Protein 1U9K (pdb70)

Foldseek 3Di:
DADEDEEAAQAKDKDKWADDCVPDLQFKKFKWFDDPPDDIHTQDIDDPSSNDFDWDDDPQWIWTDDVVVSIIMIMGGRDDQVVFGKMFMFRDDPPPDTHTTDHIYGYGYD/DADEDEEAAQAKDKDKWADDCVVDLQFKKFKWFDDPPDDIHTQDIDDPSSNDWDWDDDPQWIWTDDVVRRIIMIMGGRDDQVVFGKMFMFRDDPPDDTHTTDHIYGYGYD

Secondary structure (DSSP, 8-state):
--EEEEE-TT--EEEEEE--HHHHTTSEEEEEE--TTSPPEEEEE--SSTTS-EEEEETTEEEEEEGGGTEEEEEE-S--GGG-EEEEEEEE-TTSPPEEPS--EEEEE-/--EEEEE-TTS-EEEEEE--HHHHTTSEEEEEE--TTS--EEEEE--SSTTS-EEEEETTEEEEEEGGGTEEEEEE-S--GGG-EEEEEEEE-TTSPPEE-S--EEEEE-

Organism: Mus musculus (NCBI:txid10090)

Structure (mmCIF, N/CA/C/O backbone):
data_1U9K
#
_entry.id   1U9K
#
_cell.length_a   47.837
_cell.length_b   49.081
_cell.length_c   125.208
_cell.angle_alpha   90.00
_cell.angle_beta   90.00
_cell.angle_gamma   90.00
#
_symmetry.space_group_name_H-M   'P 21 21 21'
#
loop_
_entity.id
_entity.type
_entity.pdbx_description
1 polymer 'triggering receptor expressed on myeloid cells 1'
2 non-polymer 'ZINC ION'
3 water water
#
loop_
_atom_site.group_PDB
_atom_site.id
_atom_site.type_symbol
_atom_site.label_atom_id
_atom_site.label_alt_id
_atom_site.label_comp_id
_atom_site.label_asym_id
_atom_site.label_entity_id
_atom_site.label_seq_id
_atom_site.pdbx_PDB_ins_code
_atom_site.Cartn_x
_atom_site.Cartn_y
_atom_site.Cartn_z
_atom_site.occupancy
_atom_site.B_iso_or_equiv
_atom_site.auth_seq_id
_atom_site.auth_comp_id
_atom_site.auth_asym_id
_atom_site.auth_atom_id
_atom_site.pdbx_PDB_model_num
ATOM 1 N N . GLU A 1 5 ? -16.549 -23.118 22.857 1.00 31.34 25 GLU A N 1
ATOM 2 C CA . GLU A 1 5 ? -16.216 -21.733 22.445 1.00 30.41 25 GLU A CA 1
ATOM 3 C C . GLU A 1 5 ? -15.204 -21.089 23.393 1.00 29.97 25 GLU A C 1
ATOM 4 O O . GLU A 1 5 ? -14.632 -20.068 23.060 1.00 29.76 25 GLU A O 1
ATOM 10 N N . GLU A 1 6 ? -15.020 -21.663 24.579 1.00 29.13 26 GLU A N 1
ATOM 11 C CA . GLU A 1 6 ? -14.048 -21.132 25.527 1.00 28.45 26 GLU A CA 1
ATOM 12 C C . GLU A 1 6 ? -12.668 -21.572 25.080 1.00 27.52 26 GLU A C 1
ATOM 13 O O . GLU A 1 6 ? -12.528 -22.604 24.438 1.00 25.76 26 GLU A O 1
ATOM 19 N N . GLU A 1 7 ? -11.667 -20.759 25.383 1.00 27.01 27 GLU A N 1
ATOM 20 C CA . GLU A 1 7 ? -10.268 -21.081 25.080 1.00 27.75 27 GLU A CA 1
ATOM 21 C C . GLU A 1 7 ? -9.512 -21.302 26.403 1.00 27.15 27 GLU A C 1
ATOM 22 O O . GLU A 1 7 ? -9.619 -20.505 27.306 1.00 25.65 27 GLU A O 1
ATOM 28 N N . ARG A 1 8 ? -8.748 -22.379 26.489 1.00 26.58 28 ARG A N 1
ATOM 29 C CA . ARG A 1 8 ? -7.974 -22.666 27.658 1.00 26.34 28 ARG A CA 1
ATOM 30 C C . ARG A 1 8 ? -6.692 -21.777 27.666 1.00 25.91 28 ARG A C 1
ATOM 31 O O . ARG A 1 8 ? -5.990 -21.641 26.670 1.00 24.49 28 ARG A O 1
ATOM 39 N N . TYR A 1 9 ? -6.402 -21.208 28.822 1.00 24.88 29 TYR A N 1
ATOM 40 C CA . TYR A 1 9 ? -5.158 -20.511 29.079 1.00 25.35 29 TYR A CA 1
ATOM 41 C C . TYR A 1 9 ? -4.562 -21.195 30.292 1.00 24.76 29 TYR A C 1
ATOM 42 O O . TYR A 1 9 ? -5.078 -21.026 31.364 1.00 25.32 29 TYR A O 1
ATOM 51 N N . ASP A 1 10 ? -3.476 -21.930 30.105 1.00 23.65 30 ASP A N 1
ATOM 52 C CA . ASP A 1 10 ? -2.829 -22.741 31.173 1.00 24.23 30 ASP A CA 1
ATOM 53 C C . ASP A 1 10 ? -1.604 -21.997 31.663 1.00 23.77 30 ASP A C 1
ATOM 54 O O . ASP A 1 10 ? -0.705 -21.710 30.858 1.00 24.58 30 ASP A O 1
ATOM 59 N N . LEU A 1 11 ? -1.550 -21.658 32.946 1.00 21.53 31 LEU A N 1
ATOM 60 C CA . LEU A 1 11 ? -0.437 -20.873 33.427 1.00 20.58 31 LEU A CA 1
ATOM 61 C C . LEU A 1 11 ? -0.060 -21.418 34.808 1.00 19.47 31 LEU A C 1
ATOM 62 O O . LEU A 1 11 ? -0.788 -22.195 35.383 1.00 19.51 31 LEU A O 1
ATOM 67 N N . VAL A 1 12 ? 1.105 -20.974 35.256 1.00 18.07 32 VAL A N 1
ATOM 68 C CA . VAL A 1 12 ? 1.665 -21.332 36.526 1.00 16.85 32 VAL A CA 1
ATOM 69 C C . VAL A 1 12 ? 1.389 -20.179 37.428 1.00 17.35 32 VAL A C 1
ATOM 70 O O . VAL A 1 12 ? 1.417 -18.994 36.996 1.00 17.57 32 VAL A O 1
ATOM 74 N N . GLU A 1 13 ? 1.142 -20.509 38.675 1.00 15.98 33 GLU A N 1
ATOM 75 C CA . GLU A 1 13 ? 0.995 -19.484 39.706 1.00 17.47 33 GLU A CA 1
ATOM 76 C C . GLU A 1 13 ? 2.207 -18.532 39.794 1.00 16.79 33 GLU A C 1
ATOM 77 O O . GLU A 1 13 ? 3.363 -18.949 39.673 1.00 17.06 33 GLU A O 1
ATOM 83 N N . GLY A 1 14 ? 1.911 -17.235 39.907 1.00 15.86 34 GLY A N 1
ATOM 84 C CA . GLY A 1 14 ? 2.905 -16.189 39.873 1.00 15.05 34 GLY A CA 1
ATOM 85 C C . GLY A 1 14 ? 3.056 -15.517 38.513 1.00 14.78 34 GLY A C 1
ATOM 86 O O . GLY A 1 14 ? 3.653 -14.447 38.404 1.00 13.89 34 GLY A O 1
ATOM 87 N N . GLN A 1 15 ? 2.584 -16.172 37.456 1.00 15.95 35 GLN A N 1
ATOM 88 C CA . GLN A 1 15 ? 2.686 -15.605 36.113 1.00 17.66 35 GLN A CA 1
ATOM 89 C C . GLN A 1 15 ? 1.631 -14.511 36.027 1.00 18.87 35 GLN A C 1
ATOM 90 O O . GLN A 1 15 ? 0.810 -14.367 36.932 1.00 19.13 35 GLN A O 1
ATOM 96 N N . THR A 1 16 ? 1.671 -13.803 34.921 1.00 19.78 36 THR A N 1
ATOM 97 C CA . THR A 1 16 ? 0.669 -12.805 34.558 1.00 20.51 36 THR A CA 1
ATOM 98 C C . THR A 1 16 ? -0.102 -13.336 33.347 1.00 20.09 36 THR A C 1
ATOM 99 O O . THR A 1 16 ? 0.499 -13.869 32.379 1.00 20.41 36 THR A O 1
ATOM 103 N N . LEU A 1 17 ? -1.414 -13.271 33.450 1.00 19.57 37 LEU A N 1
ATOM 104 C CA . LEU A 1 17 ? -2.303 -13.563 32.331 1.00 21.03 37 LEU A CA 1
ATOM 105 C C . LEU A 1 17 ? -2.452 -12.323 31.482 1.00 21.22 37 LEU A C 1
ATOM 106 O O . LEU A 1 17 ? -2.714 -11.247 32.036 1.00 22.45 37 LEU A O 1
ATOM 111 N N . THR A 1 18 ? -2.292 -12.447 30.166 1.00 20.97 38 THR A N 1
ATOM 112 C CA . THR A 1 18 ? -2.571 -11.341 29.256 1.00 21.62 38 THR A CA 1
ATOM 113 C C . THR A 1 18 ? -3.566 -11.841 28.226 1.00 21.71 38 THR A C 1
ATOM 114 O O . THR A 1 18 ? -3.324 -12.866 27.616 1.00 20.85 38 THR A O 1
ATOM 118 N N . VAL A 1 19 ? -4.639 -11.088 28.003 1.00 21.47 39 VAL A N 1
ATOM 119 C CA . VAL A 1 19 ? -5.695 -11.444 27.080 1.00 21.54 39 VAL A CA 1
ATOM 120 C C . VAL A 1 19 ? -5.951 -10.207 26.237 1.00 22.53 39 VAL A C 1
ATOM 121 O O . VAL A 1 19 ? -6.050 -9.110 26.767 1.00 22.37 39 VAL A O 1
ATOM 125 N N . LYS A 1 20 ? -5.937 -10.387 24.918 1.00 23.07 40 LYS A N 1
ATOM 126 C CA . LYS A 1 20 ? -6.218 -9.323 23.941 1.00 24.30 40 LYS A CA 1
ATOM 127 C C . LYS A 1 20 ? -7.593 -9.568 23.361 1.00 23.73 40 LYS A C 1
ATOM 128 O O . LYS A 1 20 ? -7.811 -10.586 22.664 1.00 22.39 40 LYS A O 1
ATOM 134 N N . CYS A 1 21 ? -8.505 -8.666 23.657 1.00 22.65 41 CYS A N 1
ATOM 135 C CA . CYS A 1 21 ? -9.890 -8.717 23.217 1.00 23.69 41 CYS A CA 1
ATOM 136 C C . CYS A 1 21 ? -10.205 -7.654 22.193 1.00 22.58 41 CYS A C 1
ATOM 137 O O . CYS A 1 21 ? -10.379 -6.500 22.56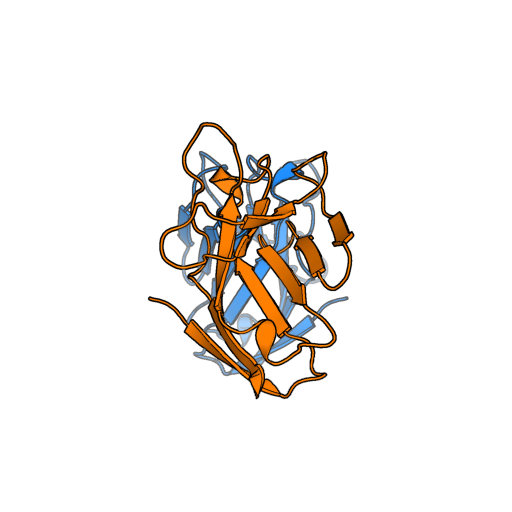4 1.00 22.76 41 CYS A O 1
ATOM 140 N N . PRO A 1 22 ? -10.307 -7.995 20.930 1.00 21.32 42 PRO A N 1
ATOM 141 C CA . PRO A 1 22 ? -10.724 -6.997 19.951 1.00 20.44 42 PRO A CA 1
ATOM 142 C C . PRO A 1 22 ? -12.154 -6.540 20.202 1.00 20.21 42 PRO A C 1
ATOM 143 O O . PRO A 1 22 ? -12.974 -7.322 20.676 1.00 18.41 42 PRO A O 1
ATOM 147 N N . PHE A 1 23 ? -12.450 -5.287 19.873 1.00 19.65 43 PHE A N 1
ATOM 148 C CA . PHE A 1 23 ? -13.831 -4.819 19.839 1.00 20.09 43 PHE A CA 1
ATOM 149 C C . PHE A 1 23 ? -14.097 -4.040 18.563 1.00 19.96 43 PHE A C 1
ATOM 150 O O . PHE A 1 23 ? -13.217 -3.405 18.008 1.00 19.84 43 PHE A O 1
ATOM 158 N N . ASN A 1 24 ? -15.339 -4.083 18.115 1.00 19.64 44 ASN A N 1
ATOM 159 C CA . ASN A 1 24 ? -15.747 -3.347 16.925 1.00 20.07 44 ASN A CA 1
ATOM 160 C C . ASN A 1 24 ? -15.876 -1.857 17.245 1.00 20.38 44 ASN A C 1
ATOM 161 O O . ASN A 1 24 ? -16.813 -1.460 17.955 1.00 18.09 44 ASN A O 1
ATOM 166 N N . ILE A 1 25 ? -14.971 -1.028 16.701 1.00 21.14 45 ILE A N 1
ATOM 167 C CA . ILE A 1 25 ? -14.927 0.409 16.991 1.00 22.68 45 ILE A CA 1
ATOM 168 C C . ILE A 1 25 ? -16.120 1.127 16.438 1.00 21.78 45 ILE A C 1
ATOM 169 O O . ILE A 1 25 ? -16.511 2.143 16.991 1.00 21.17 45 ILE A O 1
ATOM 174 N N . MET A 1 26 ? -16.672 0.657 15.327 1.00 22.53 46 MET A N 1
ATOM 175 C CA . MET A 1 26 ? -17.840 1.323 14.766 1.00 23.08 46 MET A CA 1
ATOM 176 C C . MET A 1 26 ? -19.020 1.267 15.720 1.00 21.78 46 MET A C 1
ATOM 177 O O . MET A 1 26 ? -19.815 2.195 15.725 1.00 23.07 46 MET A O 1
ATOM 182 N N . LYS A 1 27 ? -19.163 0.179 16.455 1.00 21.49 47 LYS A N 1
ATOM 183 C CA . LYS A 1 27 ? -20.284 -0.015 17.369 1.00 21.99 47 LYS A CA 1
ATOM 184 C C . LYS A 1 27 ? -20.020 0.437 18.798 1.00 20.65 47 LYS A C 1
ATOM 185 O O . LYS A 1 27 ? -20.898 0.982 19.476 1.00 21.02 47 LYS A O 1
ATOM 191 N N . TYR A 1 28 ? -18.810 0.215 19.272 1.00 19.29 48 TYR A N 1
ATOM 192 C CA . TYR A 1 28 ? -18.543 0.245 20.697 1.00 18.51 48 TYR A CA 1
ATOM 193 C C . TYR A 1 28 ? -17.494 1.265 21.059 1.00 19.33 48 TYR A C 1
ATOM 194 O O . TYR A 1 28 ? -16.984 1.177 22.135 1.00 19.73 48 TYR A O 1
ATOM 203 N N . ALA A 1 29 ? -17.211 2.244 20.191 1.00 19.67 49 ALA A N 1
ATOM 204 C CA . ALA A 1 29 ? -16.195 3.268 20.506 1.00 20.28 49 ALA A CA 1
ATOM 205 C C . ALA A 1 29 ? -16.552 3.985 21.832 1.00 20.56 49 ALA A C 1
ATOM 206 O O . ALA A 1 29 ? -15.700 4.109 22.715 1.00 20.64 49 ALA A O 1
ATOM 208 N N . ASN A 1 30 ? -17.818 4.355 21.965 1.00 19.47 50 ASN A N 1
ATOM 209 C CA . ASN A 1 30 ? -18.296 5.122 23.116 1.00 20.69 50 ASN A CA 1
ATOM 210 C C . ASN A 1 30 ? -19.062 4.231 24.128 1.00 20.49 50 ASN A C 1
ATOM 211 O O . ASN A 1 30 ? -20.080 4.635 24.724 1.00 21.69 50 ASN A O 1
ATOM 216 N N . SER A 1 31 ? -18.630 3.004 24.263 1.00 19.80 51 SER A N 1
ATOM 217 C CA . SER A 1 31 ? -19.211 2.098 25.233 1.00 19.20 51 SER A CA 1
ATOM 218 C C . SER A 1 31 ? -18.166 1.763 26.279 1.00 19.56 51 SER A C 1
ATOM 219 O O . SER A 1 31 ? -16.941 1.711 26.011 1.00 19.71 51 SER A O 1
ATOM 222 N N . GLN A 1 32 ? -18.662 1.491 27.469 1.00 19.28 52 GLN A N 1
ATOM 223 C CA . GLN A 1 32 ? -17.856 0.936 28.518 1.00 20.02 52 GLN A CA 1
ATOM 224 C C . GLN A 1 32 ? -17.512 -0.552 28.226 1.00 20.14 52 GLN A C 1
ATOM 225 O O . GLN A 1 32 ? -18.314 -1.319 27.627 1.00 19.10 52 GLN A O 1
ATOM 231 N N . LYS A 1 33 ? -16.333 -0.942 28.683 1.00 19.91 53 LYS A N 1
ATOM 232 C CA . LYS A 1 33 ? -15.879 -2.320 28.609 1.00 19.66 53 LYS A CA 1
ATOM 233 C C . LYS A 1 33 ? -15.502 -2.835 29.976 1.00 20.10 53 LYS A C 1
ATOM 234 O O . LYS A 1 33 ? -15.212 -2.079 30.894 1.00 19.25 53 LYS A O 1
ATOM 240 N N . ALA A 1 34 ? -15.546 -4.158 30.120 1.00 18.52 54 ALA A N 1
ATOM 241 C CA . ALA A 1 34 ? -15.304 -4.770 31.389 1.00 18.97 54 ALA A CA 1
ATOM 242 C C . ALA A 1 34 ? -14.695 -6.144 31.236 1.00 18.21 54 ALA A C 1
ATOM 243 O O . ALA A 1 34 ? -14.879 -6.845 30.227 1.00 20.16 54 ALA A O 1
ATOM 245 N N . TRP A 1 35 ? -13.999 -6.536 32.290 1.00 19.48 55 TRP A N 1
ATOM 246 C CA . TRP A 1 35 ? -13.541 -7.907 32.502 1.00 18.65 55 TRP A CA 1
ATOM 247 C C . TRP A 1 35 ? -14.382 -8.532 33.604 1.00 18.72 55 TRP A C 1
ATOM 248 O O . TRP A 1 35 ? -14.555 -7.925 34.635 1.00 19.05 55 TRP A O 1
ATOM 259 N N . GLN A 1 36 ? -14.901 -9.730 33.356 1.00 18.22 56 GLN A N 1
ATOM 260 C CA . GLN A 1 36 ? -15.805 -10.427 34.254 1.00 18.81 56 GLN A CA 1
ATOM 261 C C . GLN A 1 36 ? -15.315 -11.832 34.546 1.00 18.79 56 GLN A C 1
ATOM 262 O O . GLN A 1 36 ? -14.673 -12.460 33.717 1.00 19.81 56 GLN A O 1
ATOM 268 N N . ARG A 1 37 ? -15.576 -12.301 35.747 1.00 18.74 57 ARG A N 1
ATOM 269 C CA . ARG A 1 37 ? -15.442 -13.692 36.054 1.00 19.86 57 ARG A CA 1
ATOM 270 C C . ARG A 1 37 ? -16.848 -14.307 36.064 1.00 20.08 57 ARG A C 1
ATOM 271 O O . ARG A 1 37 ? -17.841 -13.637 36.379 1.00 20.31 57 ARG A O 1
ATOM 279 N N . LEU A 1 38 ? -16.914 -15.562 35.672 1.00 19.63 58 LEU A N 1
ATOM 280 C CA . LEU A 1 38 ? -18.194 -16.267 35.570 1.00 20.44 58 LEU A CA 1
ATOM 281 C C . LEU A 1 38 ? -18.212 -17.466 36.494 1.00 19.88 58 LEU A C 1
ATOM 282 O O . LEU A 1 38 ? -18.003 -18.594 36.053 1.00 20.74 58 LEU A O 1
ATOM 287 N N . PRO A 1 39 ? -18.501 -17.258 37.783 1.00 19.42 59 PRO A N 1
ATOM 288 C CA . PRO A 1 39 ? -18.658 -18.388 38.685 1.00 19.80 59 PRO A CA 1
ATOM 289 C C . PRO A 1 39 ? -19.884 -19.220 38.293 1.00 17.51 59 PRO A C 1
ATOM 290 O O . PRO A 1 39 ? -20.915 -18.691 37.864 1.00 18.61 59 PRO A O 1
ATOM 294 N N . ASP A 1 40 ? -19.721 -20.503 38.441 1.00 17.61 60 ASP A N 1
ATOM 295 C CA . ASP A 1 40 ? -20.755 -21.482 38.178 1.00 18.40 60 ASP A CA 1
ATOM 296 C C . ASP A 1 40 ? -21.971 -21.231 39.015 1.00 18.35 60 ASP A C 1
ATOM 297 O O . ASP A 1 40 ? -21.883 -21.251 40.223 1.00 17.68 60 ASP A O 1
ATOM 302 N N . GLY A 1 41 ? -23.108 -20.993 38.354 1.00 18.25 61 GLY A N 1
ATOM 303 C CA . GLY A 1 41 ? -24.405 -20.962 39.002 1.00 18.46 61 GLY A CA 1
ATOM 304 C C . GLY A 1 41 ? -24.650 -19.651 39.727 1.00 18.63 61 GLY A C 1
ATOM 305 O O . GLY A 1 41 ? -25.524 -19.589 40.578 1.00 19.58 61 GLY A O 1
ATOM 306 N N . LYS A 1 42 ? -23.836 -18.653 39.419 1.00 19.32 62 LYS A N 1
ATOM 307 C CA . LYS A 1 42 ? -23.881 -17.300 40.043 1.00 20.24 62 LYS A CA 1
ATOM 308 C C . LYS A 1 42 ? -23.900 -16.209 39.021 1.00 19.12 62 LYS A C 1
ATOM 309 O O . LYS A 1 42 ? -23.643 -16.449 37.871 1.00 18.90 62 LYS A O 1
ATOM 315 N N . GLU A 1 43 ? -24.174 -14.970 39.421 1.00 18.70 63 GLU A N 1
ATOM 316 C CA . GLU A 1 43 ? -24.120 -13.864 38.487 1.00 19.71 63 GLU A CA 1
ATOM 317 C C . GLU A 1 43 ? -22.672 -13.576 38.140 1.00 18.71 63 GLU A C 1
ATOM 318 O O . GLU A 1 43 ? -21.810 -13.882 38.947 1.00 18.37 63 GLU A O 1
ATOM 324 N N . PRO A 1 44 ? -22.400 -13.120 36.914 1.00 18.95 64 PRO A N 1
ATOM 325 C CA . PRO A 1 44 ? -21.070 -12.628 36.543 1.00 20.05 64 PRO A CA 1
ATOM 326 C C . PRO A 1 44 ? -20.575 -11.616 37.593 1.00 19.99 64 PRO A C 1
ATOM 327 O O . PRO A 1 44 ? -21.396 -10.809 38.133 1.00 17.92 64 PRO A O 1
ATOM 331 N N . LEU A 1 45 ? -19.291 -11.678 37.891 1.00 20.34 65 LEU A N 1
ATOM 332 C CA . LEU A 1 45 ? -18.599 -10.704 38.746 1.00 21.75 65 LEU A CA 1
ATOM 333 C C . LEU A 1 45 ? -17.813 -9.794 37.859 1.00 21.00 65 LEU A C 1
ATOM 334 O O . LEU A 1 45 ? -16.928 -10.223 37.132 1.00 21.09 65 LEU A O 1
ATOM 339 N N . THR A 1 46 ? -18.131 -8.520 37.930 1.00 19.93 66 THR A N 1
ATOM 340 C CA . THR A 1 46 ? -17.427 -7.509 37.195 1.00 20.38 66 THR A CA 1
ATOM 341 C C . THR A 1 46 ? -16.202 -7.088 37.990 1.00 20.96 66 THR A C 1
ATOM 342 O O . THR A 1 46 ? -16.317 -6.591 39.076 1.00 20.76 66 THR A O 1
ATOM 346 N N . LEU A 1 47 ? -15.036 -7.289 37.408 1.00 19.86 67 LEU A N 1
ATOM 347 C CA . LEU A 1 47 ? -13.790 -7.190 38.115 1.00 20.22 67 LEU A CA 1
ATOM 348 C C . LEU A 1 47 ? -13.147 -5.808 37.904 1.00 20.49 67 LEU A C 1
ATOM 349 O O . LEU A 1 47 ? -12.531 -5.322 38.777 1.00 19.75 67 LEU A O 1
ATOM 354 N N . VAL A 1 48 ? -13.283 -5.234 36.707 1.00 19.69 68 VAL A N 1
ATOM 355 C CA . VAL A 1 48 ? -12.636 -3.976 36.360 1.00 20.00 68 VAL A CA 1
ATOM 356 C C . VAL A 1 48 ? -13.353 -3.456 35.134 1.00 18.91 68 VAL A C 1
ATOM 357 O O . VAL A 1 48 ? -13.742 -4.227 34.293 1.00 18.26 68 VAL A O 1
ATOM 361 N N . VAL A 1 49 ? -13.545 -2.157 35.098 1.00 18.50 69 VAL A N 1
ATOM 362 C CA . VAL A 1 49 ? -14.244 -1.488 34.009 1.00 18.68 69 VAL A CA 1
ATOM 363 C C . VAL A 1 49 ? -13.465 -0.307 33.496 1.00 18.75 69 VAL A C 1
ATOM 364 O O . VAL A 1 49 ? -12.663 0.243 34.227 1.00 19.13 69 VAL A O 1
ATOM 368 N N . THR A 1 50 ? -13.666 0.062 32.231 1.00 18.52 70 THR A N 1
ATOM 369 C CA . THR A 1 50 ? -13.102 1.297 31.737 1.00 20.20 70 THR A CA 1
ATOM 370 C C . THR A 1 50 ? -13.864 2.478 32.264 1.00 21.18 70 THR A C 1
ATOM 371 O O . THR A 1 50 ? -14.965 2.345 32.821 1.00 21.27 70 THR A O 1
ATOM 375 N N . GLN A 1 51 ? -13.247 3.656 32.159 1.00 24.81 71 GLN A N 1
ATOM 376 C CA . GLN A 1 51 ? -13.885 4.880 32.671 1.00 25.52 71 GLN A CA 1
ATOM 377 C C . GLN A 1 51 ? -14.102 5.905 31.574 1.00 25.80 71 GLN A C 1
ATOM 378 O O . GLN A 1 51 ? -13.501 5.829 30.496 1.00 23.56 71 GLN A O 1
ATOM 384 N N . ARG A 1 52 ? -14.995 6.852 31.866 1.00 26.83 72 ARG A N 1
ATOM 385 C CA . ARG A 1 52 ? -15.343 7.919 30.959 1.00 28.01 72 ARG A CA 1
ATOM 386 C C . ARG A 1 52 ? -14.154 8.868 30.804 1.00 27.85 72 ARG A C 1
ATOM 387 O O . ARG A 1 52 ? -13.406 9.047 31.766 1.00 28.33 72 ARG A O 1
ATOM 395 N N . PRO A 1 53 ? -13.975 9.505 29.629 1.00 27.13 73 PRO A N 1
ATOM 396 C CA . PRO A 1 53 ? -14.795 9.320 28.415 1.00 25.09 73 PRO A CA 1
ATOM 397 C C . PRO A 1 53 ? -14.431 8.022 27.736 1.00 23.80 73 PRO A C 1
ATOM 398 O O . PRO A 1 53 ? -13.234 7.691 27.616 1.00 22.01 73 PRO A O 1
ATOM 402 N N . PHE A 1 54 ? -15.454 7.264 27.335 1.00 22.07 74 PHE A N 1
ATOM 403 C CA . PHE A 1 54 ? -15.238 5.885 26.952 1.00 21.69 74 PHE A CA 1
ATOM 404 C C . PHE A 1 54 ? -14.521 5.749 25.627 1.00 20.99 74 PHE A C 1
ATOM 405 O O . PHE A 1 54 ? -13.978 4.660 25.350 1.00 21.48 74 PHE A O 1
ATOM 413 N N . THR A 1 55 ? -14.526 6.804 24.826 1.00 20.48 75 THR A N 1
ATOM 414 C CA . THR A 1 55 ? -13.801 6.794 23.551 1.00 20.88 75 THR A CA 1
ATOM 415 C C . THR A 1 55 ? -12.257 7.008 23.710 1.00 21.56 75 THR A C 1
ATOM 416 O O . THR A 1 55 ? -11.502 6.795 22.763 1.00 21.43 75 THR A O 1
ATOM 420 N N . ARG A 1 56 ? -11.804 7.419 24.892 1.00 20.15 76 ARG A N 1
ATOM 421 C CA . ARG A 1 56 ? -10.426 7.821 25.062 1.00 20.93 76 ARG A CA 1
ATOM 422 C C . ARG A 1 56 ? -9.551 6.631 25.444 1.00 19.15 76 ARG A C 1
ATOM 423 O O . ARG A 1 56 ? -9.987 5.802 26.149 1.00 16.54 76 ARG A O 1
ATOM 431 N N . PRO A 1 57 ? -8.331 6.540 24.920 1.00 19.13 77 PRO A N 1
ATOM 432 C CA . PRO A 1 57 ? -7.393 5.501 25.389 1.00 19.82 77 PRO A CA 1
ATOM 433 C C . PRO A 1 57 ? -7.178 5.624 26.900 1.00 18.98 77 PRO A C 1
ATOM 434 O O . PRO A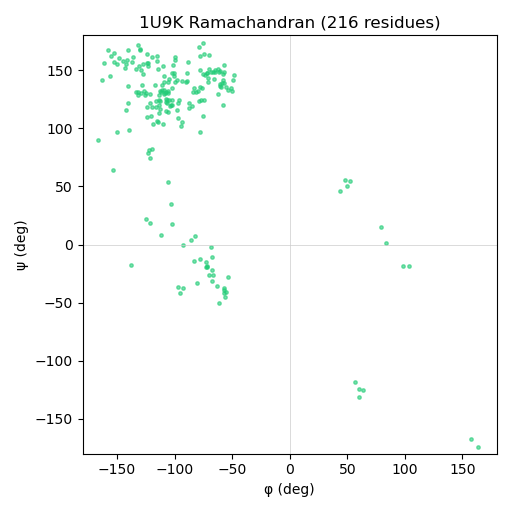 1 57 ? -7.139 6.738 27.415 1.00 17.57 77 PRO A O 1
ATOM 438 N N . SER A 1 58 ? -7.129 4.510 27.602 1.00 20.05 78 SER A N 1
ATOM 439 C CA . SER A 1 58 ? -7.004 4.542 29.057 1.00 20.64 78 SER A CA 1
ATOM 440 C C . SER A 1 58 ? -6.375 3.263 29.529 1.00 21.18 78 SER A C 1
ATOM 441 O O . SER A 1 58 ? -6.325 2.290 28.813 1.00 18.59 78 SER A O 1
ATOM 444 N N . GLU A 1 59 ? -5.880 3.317 30.750 1.00 21.54 79 GLU A N 1
ATOM 445 C CA . GLU A 1 59 ? -5.444 2.146 31.435 1.00 24.52 79 GLU A CA 1
ATOM 446 C C . GLU A 1 59 ? -5.860 2.251 32.879 1.00 24.35 79 GLU A C 1
ATOM 447 O O . GLU A 1 59 ? -5.538 3.223 33.519 1.00 23.39 79 GLU A O 1
ATOM 453 N N . VAL A 1 60 ? -6.634 1.294 33.352 1.00 24.26 80 VAL A N 1
ATOM 454 C CA . VAL A 1 60 ? -7.146 1.326 34.710 1.00 25.98 80 VAL A CA 1
ATOM 455 C C . VAL A 1 60 ? -6.599 0.119 35.477 1.00 26.55 80 VAL A C 1
ATOM 456 O O . VAL A 1 60 ? -6.529 -1.004 34.912 1.00 22.60 80 VAL A O 1
ATOM 460 N N . HIS A 1 61 ? -6.187 0.375 36.716 1.00 27.13 81 HIS A N 1
ATOM 461 C CA . HIS A 1 61 ? -5.754 -0.655 37.653 1.00 31.05 81 HIS A CA 1
ATOM 462 C C . HIS A 1 61 ? -6.813 -0.889 38.734 1.00 31.80 81 HIS A C 1
ATOM 463 O O . HIS A 1 61 ? -7.441 0.064 39.232 1.00 32.92 81 HIS A O 1
ATOM 470 N N . MET A 1 62 ? -7.026 -2.145 39.085 1.00 31.24 82 MET A N 1
ATOM 471 C CA . MET A 1 62 ? -7.959 -2.500 40.132 1.00 31.70 82 MET A CA 1
ATOM 472 C C . MET A 1 62 ? -7.392 -3.764 40.718 1.00 30.40 82 MET A C 1
ATOM 473 O O . MET A 1 62 ? -7.531 -4.826 40.125 1.00 29.68 82 MET A O 1
ATOM 478 N N . GLY A 1 63 ? -6.659 -3.631 41.815 1.00 29.82 83 GLY A N 1
ATOM 479 C CA . GLY A 1 63 ? -6.025 -4.778 42.463 1.00 29.24 83 GLY A CA 1
ATOM 480 C C . GLY A 1 63 ? -4.999 -5.404 41.519 1.00 28.65 83 GLY A C 1
ATOM 481 O O . GLY A 1 63 ? -4.122 -4.706 41.024 1.00 27.88 83 GLY A O 1
ATOM 482 N N . LYS A 1 64 ? -5.118 -6.701 41.244 1.00 28.01 84 LYS A N 1
ATOM 483 C CA . LYS A 1 64 ? -4.203 -7.374 40.298 1.00 26.59 84 LYS A CA 1
ATOM 484 C C . LYS A 1 64 ? -4.639 -7.264 38.849 1.00 25.32 84 LYS A C 1
ATOM 485 O O . LYS A 1 64 ? -4.041 -7.916 37.959 1.00 21.83 84 LYS A O 1
ATOM 491 N N . PHE A 1 65 ? -5.714 -6.529 38.611 1.00 22.45 85 PHE A N 1
ATOM 492 C CA . PHE A 1 65 ? -6.265 -6.416 37.261 1.00 21.63 85 PHE A CA 1
ATOM 493 C C . PHE A 1 65 ? -5.798 -5.088 36.631 1.00 22.32 85 PHE A C 1
ATOM 494 O O . PHE A 1 65 ? -5.739 -4.064 37.307 1.00 22.55 85 PHE A O 1
ATOM 502 N N . THR A 1 6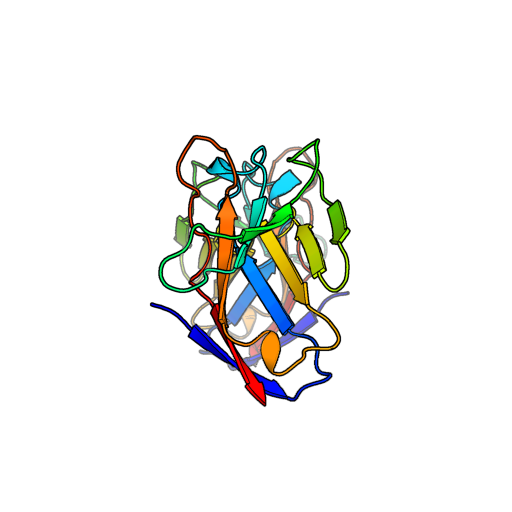6 ? -5.461 -5.153 35.350 1.00 21.61 86 THR A N 1
ATOM 503 C CA . THR A 1 66 ? -5.199 -3.984 34.558 1.00 22.05 86 THR A CA 1
ATOM 504 C C . THR A 1 66 ? -5.980 -4.142 33.265 1.00 21.62 86 THR A C 1
ATOM 505 O O . THR A 1 66 ? -5.967 -5.182 32.637 1.00 20.84 86 THR A O 1
ATOM 509 N N . LEU A 1 67 ? -6.711 -3.100 32.878 1.00 21.14 87 LEU A N 1
ATOM 510 C CA . LEU A 1 67 ? -7.391 -3.058 31.609 1.00 20.24 87 LEU A CA 1
ATOM 511 C C . LEU A 1 67 ? -6.813 -1.969 30.804 1.00 19.44 87 LEU A C 1
ATOM 512 O O . LEU A 1 67 ? -6.787 -0.795 31.233 1.00 21.38 87 LEU A O 1
ATOM 517 N N . LYS A 1 68 ? -6.336 -2.291 29.624 1.00 18.38 88 LYS A N 1
ATOM 518 C CA . LYS A 1 68 ? -5.835 -1.258 28.737 1.00 17.68 88 LYS A CA 1
ATOM 519 C C . LYS A 1 68 ? -6.870 -1.126 27.662 1.00 18.50 88 LYS A C 1
ATOM 520 O O . LYS A 1 68 ? -7.240 -2.111 27.025 1.00 19.46 88 LYS A O 1
ATOM 526 N N . HIS A 1 69 ? -7.399 0.063 27.519 1.00 17.78 89 HIS A N 1
ATOM 527 C CA . HIS A 1 69 ? -8.314 0.414 26.445 1.00 18.01 89 HIS A CA 1
ATOM 528 C C . HIS A 1 69 ? -7.535 1.086 25.338 1.00 17.03 89 HIS A C 1
ATOM 529 O O . HIS A 1 69 ? -7.132 2.249 25.458 1.00 15.06 89 HIS A O 1
ATOM 536 N N . ASP A 1 70 ? -7.380 0.379 24.214 1.00 15.50 90 ASP A N 1
ATOM 537 C CA . ASP A 1 70 ? -6.563 0.820 23.126 1.00 15.10 90 ASP A CA 1
ATOM 538 C C . ASP A 1 70 ? -7.374 0.946 21.851 1.00 15.89 90 ASP A C 1
ATOM 539 O O . ASP A 1 70 ? -7.205 0.174 20.934 1.00 15.62 90 ASP A O 1
ATOM 544 N N . PRO A 1 71 ? -8.193 1.979 21.737 1.00 17.37 91 PRO A N 1
ATOM 545 C CA . PRO A 1 71 ? -9.054 2.105 20.557 1.00 17.19 91 PRO A CA 1
ATOM 546 C C . PRO A 1 71 ? -8.284 2.344 19.299 1.00 17.58 91 PRO A C 1
ATOM 547 O O . PRO A 1 71 ? -8.804 2.003 18.209 1.00 17.61 91 PRO A O 1
ATOM 551 N N . SER A 1 72 ? -7.074 2.929 19.379 1.00 16.65 92 SER A N 1
ATOM 552 C CA . SER A 1 72 ? -6.216 3.017 18.226 1.00 17.18 92 SER A CA 1
ATOM 553 C C . SER A 1 72 ? -5.970 1.669 17.544 1.00 16.78 92 SER A C 1
ATOM 554 O O . SER A 1 72 ? -5.770 1.649 16.364 1.00 15.58 92 SER A O 1
ATOM 557 N N . GLU A 1 73 ? -6.026 0.582 18.292 1.00 16.63 93 GLU A N 1
ATOM 558 C CA . GLU A 1 73 ? -5.825 -0.786 17.767 1.00 17.84 93 GLU A CA 1
ATOM 559 C C . GLU A 1 73 ? -7.134 -1.596 17.808 1.00 17.97 93 GLU A C 1
ATOM 560 O O . GLU A 1 73 ? -7.115 -2.791 17.593 1.00 17.62 93 GLU A O 1
ATOM 566 N N . ALA A 1 74 ? -8.239 -0.933 18.136 1.00 19.24 94 ALA A N 1
ATOM 567 C CA . ALA A 1 74 ? -9.548 -1.540 18.332 1.00 20.31 94 ALA A CA 1
ATOM 568 C C . ALA A 1 74 ? -9.419 -2.741 19.267 1.00 20.78 94 ALA A C 1
ATOM 569 O O . ALA A 1 74 ? -9.881 -3.836 18.960 1.00 21.26 94 ALA A O 1
ATOM 571 N N . MET A 1 75 ? -8.770 -2.520 20.413 1.00 19.67 95 MET A N 1
ATOM 572 C CA . MET A 1 75 ? -8.290 -3.577 21.299 1.00 21.46 95 MET A CA 1
ATOM 573 C C . MET A 1 75 ? -8.512 -3.178 22.777 1.00 21.21 95 MET A C 1
ATOM 574 O O . MET A 1 75 ? -8.241 -2.050 23.190 1.00 19.74 95 MET A O 1
ATOM 579 N N . LEU A 1 76 ? -8.986 -4.119 23.563 1.00 20.62 96 LEU A N 1
ATOM 580 C CA . LEU A 1 76 ? -8.946 -4.024 25.009 1.00 22.62 96 LEU A CA 1
ATOM 581 C C . LEU A 1 76 ? -7.990 -5.107 25.489 1.00 23.46 96 LEU A C 1
ATOM 582 O O . LEU A 1 76 ? -8.200 -6.270 25.114 1.00 26.41 96 LEU A O 1
ATOM 587 N N . GLN A 1 77 ? -6.963 -4.786 26.255 1.00 21.58 97 GLN A N 1
ATOM 588 C CA . GLN A 1 77 ? -6.066 -5.830 26.813 1.00 21.72 97 GLN A CA 1
ATOM 589 C C . GLN A 1 77 ? -6.241 -5.945 28.314 1.00 21.09 97 GLN A C 1
ATOM 590 O O . GLN A 1 77 ? -6.202 -4.943 29.036 1.00 20.22 97 GLN A O 1
ATOM 596 N N . VAL A 1 78 ? -6.378 -7.165 28.793 1.00 19.39 98 VAL A N 1
ATOM 597 C CA . VAL A 1 78 ? -6.517 -7.405 30.211 1.00 20.93 98 VAL A CA 1
ATOM 598 C C . VAL A 1 78 ? -5.275 -8.100 30.731 1.00 21.22 98 VAL A C 1
ATOM 599 O O . VAL A 1 78 ? -4.725 -8.953 30.055 1.00 20.12 98 VAL A O 1
ATOM 603 N N . GLN A 1 79 ? -4.773 -7.687 31.897 1.00 20.84 99 GLN A N 1
ATOM 604 C CA . GLN A 1 79 ? -3.680 -8.398 32.535 1.00 21.18 99 GLN A CA 1
ATOM 605 C C . GLN A 1 79 ? -4.106 -8.676 33.950 1.00 21.89 99 GLN A C 1
ATOM 606 O O . GLN A 1 79 ? -4.676 -7.782 34.603 1.00 22.39 99 GLN A O 1
ATOM 612 N N . MET A 1 80 ? -3.841 -9.889 34.432 1.00 20.43 100 MET A N 1
ATOM 613 C CA . MET A 1 80 ? -3.997 -10.260 35.852 1.00 21.41 100 MET A CA 1
ATOM 614 C C . MET A 1 80 ? -2.640 -10.713 36.292 1.00 21.81 100 MET A C 1
ATOM 615 O O . MET A 1 80 ? -2.100 -11.621 35.704 1.00 20.34 100 MET A O 1
ATOM 620 N N . THR A 1 81 ? -2.076 -10.074 37.302 1.00 20.76 101 THR A N 1
ATOM 621 C CA . THR A 1 81 ? -0.736 -10.328 37.724 1.00 21.47 101 THR A CA 1
ATOM 622 C C . THR A 1 81 ? -0.758 -11.243 38.923 1.00 21.07 101 THR A C 1
ATOM 623 O O . THR A 1 81 ? -1.768 -11.395 39.588 1.00 20.47 101 THR A O 1
ATOM 627 N N . ASP A 1 82 ? 0.371 -11.889 39.138 1.00 20.46 102 ASP A N 1
ATOM 628 C CA . ASP A 1 82 ? 0.605 -12.716 40.314 1.00 22.04 102 ASP A CA 1
ATOM 629 C C . ASP A 1 82 ? -0.538 -13.713 40.460 1.00 20.61 102 ASP A C 1
ATOM 630 O O . ASP A 1 82 ? -1.207 -13.770 41.475 1.00 20.33 102 ASP A O 1
ATOM 635 N N . LEU A 1 83 ? -0.784 -14.484 39.408 1.00 20.49 103 LEU A N 1
ATOM 636 C CA . LEU A 1 83 ? -1.873 -15.449 39.423 1.00 19.81 103 LEU A CA 1
ATOM 637 C C . LEU A 1 83 ? -1.759 -16.446 40.550 1.00 20.05 103 LEU A C 1
ATOM 638 O O . LEU A 1 83 ? -0.687 -16.914 40.884 1.00 18.64 103 LEU A O 1
ATOM 643 N N . GLN A 1 84 ? -2.893 -16.778 41.135 1.00 20.79 104 GLN A N 1
ATOM 644 C CA . GLN A 1 84 ? -2.979 -17.812 42.139 1.00 21.59 104 GLN A CA 1
ATOM 645 C C . GLN A 1 84 ? -3.825 -18.951 41.633 1.00 21.07 104 GLN A C 1
ATOM 646 O O . GLN A 1 84 ? -4.662 -18.760 40.757 1.00 19.04 104 GLN A O 1
ATOM 652 N N . VAL A 1 85 ? -3.636 -20.134 42.215 1.00 20.65 105 VAL A N 1
ATOM 653 C CA . VAL A 1 85 ? -4.405 -21.285 41.779 1.00 22.86 105 VAL A CA 1
ATOM 654 C C . VAL A 1 85 ? -5.927 -21.009 41.908 1.00 23.17 105 VAL A C 1
ATOM 655 O O . VAL A 1 85 ? -6.691 -21.413 41.049 1.00 23.60 105 VAL A O 1
ATOM 659 N N . THR A 1 86 ? -6.335 -20.307 42.960 1.00 23.31 106 THR A N 1
ATOM 660 C CA . THR A 1 86 ? -7.737 -19.913 43.150 1.00 23.81 106 THR A CA 1
ATOM 661 C C . THR A 1 86 ? -8.285 -18.897 42.160 1.00 22.83 106 THR A C 1
ATOM 662 O O . THR A 1 86 ? -9.476 -18.643 42.200 1.00 22.57 106 THR A O 1
ATOM 666 N N . ASP A 1 87 ? -7.449 -18.263 41.331 1.00 22.41 107 ASP A N 1
ATOM 667 C CA . ASP A 1 87 ? -7.939 -17.469 40.189 1.00 21.67 107 ASP A CA 1
ATOM 668 C C . ASP A 1 87 ? -8.479 -18.305 39.052 1.00 21.62 107 ASP A C 1
ATOM 669 O O . ASP A 1 87 ? -9.121 -17.785 38.131 1.00 20.37 107 ASP A O 1
ATOM 674 N N . SER A 1 88 ? -8.168 -19.600 39.075 1.00 22.09 108 SER A N 1
ATOM 675 C CA . SER A 1 88 ? -8.682 -20.511 38.086 1.00 21.57 108 SER A CA 1
ATOM 676 C C . SER A 1 88 ? -10.225 -20.371 37.944 1.00 22.70 108 SER A C 1
ATOM 677 O O . SER A 1 88 ? -10.945 -20.345 38.934 1.00 20.80 108 SER A O 1
ATOM 680 N N . GLY A 1 89 ? -10.694 -20.271 36.695 1.00 22.01 109 GLY A N 1
ATOM 681 C CA . GLY A 1 89 ? -12.106 -20.067 36.418 1.00 22.55 109 GLY A CA 1
ATOM 682 C C . GLY A 1 89 ? -12.378 -19.594 35.027 1.00 20.77 109 GLY A C 1
ATOM 683 O O . GLY A 1 89 ? -11.441 -19.521 34.222 1.00 21.87 109 GLY A O 1
ATOM 684 N N . LEU A 1 90 ? -13.641 -19.268 34.740 1.00 18.50 110 LEU A N 1
ATOM 685 C CA . LEU A 1 90 ? -14.051 -18.810 33.418 1.00 18.29 110 LEU A CA 1
ATOM 686 C C . LEU A 1 90 ? -14.207 -17.275 33.517 1.00 18.63 110 LEU A C 1
ATOM 687 O O . LEU A 1 90 ? -14.810 -16.760 34.475 1.00 18.06 110 LEU A O 1
ATOM 692 N N . TYR A 1 91 ? -13.681 -16.556 32.528 1.00 18.13 111 TYR A N 1
ATOM 693 C CA . TYR A 1 91 ? -13.689 -15.103 32.483 1.00 17.66 111 TYR A CA 1
ATOM 694 C C . TYR A 1 91 ? -14.067 -14.653 31.093 1.00 19.23 111 TYR A C 1
ATOM 695 O O . TYR A 1 91 ? -13.990 -15.413 30.162 1.00 18.40 111 TYR A O 1
ATOM 704 N N . ARG A 1 92 ? -14.486 -13.411 30.956 1.00 19.04 112 ARG A N 1
ATOM 705 C CA . ARG A 1 92 ? -14.678 -12.853 29.647 1.00 19.58 112 ARG A CA 1
ATOM 706 C C . ARG A 1 92 ? -14.495 -11.368 29.677 1.00 19.51 112 ARG A C 1
ATOM 707 O O . ARG A 1 92 ? -14.671 -10.731 30.709 1.00 19.23 112 ARG A O 1
ATOM 715 N N . CYS A 1 93 ? -14.179 -10.813 28.519 1.00 20.73 113 CYS A N 1
ATOM 716 C CA . CYS A 1 93 ? -14.261 -9.373 28.245 1.00 22.01 113 CYS A CA 1
ATOM 717 C C . CYS A 1 93 ? -15.624 -9.083 27.608 1.00 21.11 113 CYS A C 1
ATOM 718 O O . CYS A 1 93 ? -16.108 -9.853 26.756 1.00 20.11 113 CYS A O 1
ATOM 721 N N . VAL A 1 94 ? -16.220 -7.962 27.997 1.00 20.80 114 VAL A N 1
ATOM 722 C CA . VAL A 1 94 ? -17.528 -7.592 27.520 1.00 19.96 114 VAL A CA 1
ATOM 723 C C . VAL A 1 94 ? -17.661 -6.109 27.269 1.00 20.01 114 VAL A C 1
ATOM 724 O O . VAL A 1 94 ? -16.921 -5.270 27.828 1.00 19.42 114 VAL A O 1
ATOM 728 N N . ILE A 1 95 ? -18.594 -5.790 26.386 1.00 18.92 115 ILE A N 1
ATOM 729 C CA . ILE A 1 95 ? -19.221 -4.454 26.395 1.00 19.16 115 ILE A CA 1
ATOM 730 C C . ILE A 1 95 ? -20.174 -4.466 27.586 1.00 19.32 115 ILE A C 1
ATOM 731 O O . ILE A 1 95 ? -21.066 -5.322 27.672 1.00 18.50 115 ILE A O 1
ATOM 736 N N . TYR A 1 96 ? -19.973 -3.497 28.474 1.00 19.27 116 TYR A N 1
ATOM 737 C CA . TYR A 1 96 ? -20.661 -3.336 29.714 1.00 19.67 116 TYR A CA 1
ATOM 738 C C . TYR A 1 96 ? -21.634 -2.165 29.695 1.00 20.22 116 TYR A C 1
ATOM 739 O O . TYR A 1 96 ? -21.247 -0.987 29.539 1.00 21.78 116 TYR A O 1
ATOM 748 N N . HIS A 1 97 ? -22.911 -2.503 29.812 1.00 20.23 117 HIS A N 1
ATOM 749 C CA . HIS A 1 97 ? -23.993 -1.518 29.728 1.00 21.76 117 HIS A CA 1
ATOM 750 C C . HIS A 1 97 ? -25.224 -1.974 30.502 1.00 22.35 117 HIS A C 1
ATOM 751 O O . HIS A 1 97 ? -26.282 -2.174 29.919 1.00 23.02 117 HIS A O 1
ATOM 758 N N . PRO A 1 98 ? -25.114 -2.110 31.819 1.00 23.91 118 PRO A N 1
ATOM 759 C CA . PRO A 1 98 ? -26.248 -2.595 32.597 1.00 24.36 118 PRO A CA 1
ATOM 760 C C . PRO A 1 98 ? -27.373 -1.534 32.635 1.00 24.50 118 PRO A C 1
ATOM 761 O O . PRO A 1 98 ? -27.073 -0.340 32.560 1.00 23.70 118 PRO A O 1
ATOM 765 N N . PRO A 1 99 ? -28.627 -1.932 32.751 1.00 25.28 119 PRO A N 1
ATOM 766 C CA . PRO A 1 99 ? -29.040 -3.325 32.914 1.00 26.07 119 PRO A CA 1
ATOM 767 C C . PRO A 1 99 ? -29.138 -4.152 31.624 1.00 26.67 119 PRO A C 1
ATOM 768 O O . PRO A 1 99 ? -29.600 -5.277 31.721 1.00 26.34 119 PRO A O 1
ATOM 772 N N . ASN A 1 100 ? -28.723 -3.637 30.464 1.00 27.31 120 ASN A N 1
ATOM 773 C CA . ASN A 1 100 ? -28.670 -4.478 29.257 1.00 27.42 120 ASN A CA 1
ATOM 774 C C . ASN A 1 100 ? -27.662 -5.653 29.467 1.00 27.00 120 ASN A C 1
ATOM 775 O O . ASN A 1 100 ? -26.721 -5.528 30.264 1.00 25.61 120 ASN A O 1
ATOM 780 N N . ASP A 1 101 ? -27.905 -6.794 28.800 1.00 26.01 121 ASP A N 1
ATOM 781 C CA . ASP A 1 101 ? -26.992 -7.941 28.812 1.00 26.00 121 ASP A CA 1
ATOM 782 C C . ASP A 1 101 ? -25.660 -7.475 28.230 1.00 24.60 121 ASP A C 1
ATOM 783 O O . ASP A 1 101 ? -25.632 -6.770 27.212 1.00 23.99 121 ASP A O 1
ATOM 788 N N . PRO A 1 102 ? -24.561 -7.868 28.843 1.00 24.12 122 PRO A N 1
ATOM 789 C CA . PRO A 1 102 ? -23.242 -7.560 28.280 1.00 23.11 122 PRO A CA 1
ATOM 790 C C . PRO A 1 102 ? -23.090 -8.189 26.881 1.00 22.76 122 PRO A C 1
ATOM 791 O O . PRO A 1 102 ? -23.711 -9.235 26.593 1.00 20.63 122 PRO A O 1
ATOM 795 N N . VAL A 1 103 ? -22.322 -7.551 26.019 1.00 20.29 123 VAL A N 1
ATOM 796 C CA . VAL A 1 103 ? -21.979 -8.125 24.722 1.00 21.74 123 VAL A CA 1
ATOM 797 C C . VAL A 1 103 ? -20.623 -8.749 24.908 1.00 20.77 123 VAL A C 1
ATOM 798 O O . VAL A 1 103 ? -19.674 -8.066 25.253 1.00 20.95 123 VAL A O 1
ATOM 802 N N . VAL A 1 104 ? -20.517 -10.044 24.658 1.00 20.40 124 VAL A N 1
ATOM 803 C CA . VAL A 1 104 ? -19.258 -10.751 24.843 1.00 21.42 124 VAL A CA 1
ATOM 804 C C . VAL A 1 104 ? -18.312 -10.449 23.684 1.00 21.77 124 VAL A C 1
ATOM 805 O O . VAL A 1 104 ? -18.677 -10.628 22.538 1.00 21.68 124 VAL A O 1
ATOM 809 N N . LEU A 1 105 ? -17.117 -9.956 23.994 1.00 21.31 125 LEU A N 1
ATOM 810 C CA . LEU A 1 105 ? -16.037 -9.785 23.045 1.00 21.19 125 LEU A CA 1
ATOM 811 C C . LEU A 1 105 ? -15.187 -11.073 22.970 1.00 23.00 125 LEU A C 1
ATOM 812 O O . LEU A 1 105 ? -15.143 -11.877 23.910 1.00 23.95 125 LEU A O 1
ATOM 817 N N . PHE A 1 106 ? -14.487 -11.275 21.871 1.00 24.15 126 PHE A N 1
ATOM 818 C CA . PHE A 1 106 ? -13.471 -12.314 21.826 1.00 24.20 126 PHE A CA 1
ATOM 819 C C . PHE A 1 106 ? -14.194 -13.633 22.094 1.00 24.35 126 PHE A C 1
ATOM 820 O O . PHE A 1 106 ? -15.218 -13.892 21.502 1.00 23.29 126 PHE A O 1
ATOM 828 N N . HIS A 1 107 ? -13.655 -14.449 23.015 1.00 24.87 127 HIS A N 1
ATOM 829 C CA . HIS A 1 107 ? -14.336 -15.658 23.447 1.00 24.31 127 HIS A CA 1
ATOM 830 C C . HIS A 1 107 ? -14.026 -15.841 24.950 1.00 22.81 127 HIS A C 1
ATOM 831 O O . HIS A 1 107 ? -13.089 -15.216 25.474 1.00 20.34 127 HIS A O 1
ATOM 838 N N . PRO A 1 108 ? -14.855 -16.584 25.668 1.00 19.63 128 PRO A N 1
ATOM 839 C CA . PRO A 1 108 ? -14.562 -16.828 27.068 1.00 20.06 128 PRO A CA 1
ATOM 840 C C . PRO A 1 108 ? -13.182 -17.469 27.194 1.00 19.19 128 PRO A C 1
ATOM 841 O O . PRO A 1 108 ? -12.712 -18.183 26.306 1.00 19.29 128 PRO A O 1
ATOM 845 N N . VAL A 1 109 ? -12.535 -17.155 28.296 1.00 20.25 129 VAL A N 1
ATOM 846 C CA . VAL A 1 109 ? -11.203 -17.564 28.652 1.00 19.01 129 VAL A CA 1
ATOM 847 C C . VAL A 1 109 ? -11.330 -18.478 29.832 1.00 19.24 129 VAL A C 1
ATOM 848 O O . VAL A 1 109 ? -11.770 -18.041 30.859 1.00 19.98 129 VAL A O 1
ATOM 852 N N . ARG A 1 110 ? -10.943 -19.731 29.688 1.00 18.63 130 ARG A N 1
ATOM 853 C CA . ARG A 1 110 ? -10.891 -20.703 30.777 1.00 19.92 130 ARG A CA 1
ATOM 854 C C . ARG A 1 110 ? -9.444 -20.646 31.292 1.00 21.30 130 ARG A C 1
ATOM 855 O O . ARG A 1 110 ? -8.534 -21.173 30.656 1.00 21.99 130 ARG A O 1
ATOM 863 N N . LEU A 1 111 ? -9.259 -19.969 32.404 1.00 20.50 131 LEU A N 1
ATOM 864 C CA . LEU A 1 111 ? -7.970 -19.847 33.061 1.00 20.87 131 LEU A CA 1
ATOM 865 C C . LEU A 1 111 ? -7.757 -21.003 34.021 1.00 20.69 131 LEU A C 1
ATOM 866 O O . LEU A 1 111 ? -8.566 -21.240 34.919 1.00 19.67 131 LEU A O 1
ATOM 871 N N . VAL A 1 112 ? -6.687 -21.732 33.786 1.00 20.01 132 VAL A N 1
ATOM 872 C CA . VAL A 1 112 ? -6.255 -22.834 34.674 1.00 20.48 132 VAL A CA 1
ATOM 873 C C . VAL A 1 112 ? -4.866 -22.520 35.183 1.00 19.95 132 VAL A C 1
ATOM 874 O O . VAL A 1 112 ? -3.924 -22.523 34.439 1.00 20.01 132 VAL A O 1
ATOM 878 N N . VAL A 1 113 ? -4.776 -22.225 36.477 1.00 20.23 133 VAL A N 1
ATOM 879 C CA . VAL A 1 113 ? -3.537 -21.884 37.127 1.00 20.37 133 VAL A CA 1
ATOM 880 C C . VAL A 1 113 ? -3.125 -23.013 38.044 1.00 20.70 133 VAL A C 1
ATOM 881 O O . VAL A 1 113 ? -3.910 -23.448 38.868 1.00 21.56 133 VAL A O 1
ATOM 885 N N . THR A 1 114 ? -1.881 -23.467 37.930 1.00 22.23 134 THR A N 1
ATOM 886 C CA . THR A 1 114 ? -1.416 -24.564 38.795 1.00 22.23 134 THR A CA 1
ATOM 887 C C . THR A 1 114 ? -0.234 -24.185 39.687 1.00 22.67 134 THR A C 1
ATOM 888 O O . THR A 1 114 ? 0.433 -23.099 39.520 1.00 19.50 134 THR A O 1
ATOM 893 N N . GLU B 1 5 ? 14.213 4.071 8.550 1.00 29.90 25 GLU B N 1
ATOM 894 C CA . GLU B 1 5 ? 12.876 3.582 8.957 1.00 29.67 25 GLU B CA 1
ATOM 895 C C . GLU B 1 5 ? 12.221 2.713 7.857 1.00 29.26 25 GLU B C 1
ATOM 896 O O . GLU B 1 5 ? 11.168 2.142 8.085 1.00 28.74 25 GLU B O 1
ATOM 902 N N . GLU B 1 6 ? 12.840 2.575 6.692 1.00 28.88 26 GLU B N 1
ATOM 903 C CA . GLU B 1 6 ? 12.338 1.581 5.729 1.00 29.50 26 GLU B CA 1
ATOM 904 C C . GLU B 1 6 ? 12.692 0.159 6.194 1.00 29.52 26 GLU B C 1
ATOM 905 O O . GLU B 1 6 ? 13.708 -0.044 6.845 1.00 28.81 26 GLU B O 1
ATOM 911 N N . GLU B 1 7 ? 11.804 -0.792 5.917 1.00 29.80 27 GLU B N 1
ATOM 912 C CA . GLU B 1 7 ? 12.028 -2.199 6.200 1.00 30.59 27 GLU B CA 1
ATOM 913 C C . GLU B 1 7 ? 12.239 -2.934 4.882 1.00 29.64 27 GLU B C 1
ATOM 914 O O . GLU B 1 7 ? 11.487 -2.760 3.942 1.00 29.59 27 GLU B O 1
ATOM 920 N N . ARG B 1 8 ? 13.266 -3.758 4.829 1.00 28.55 28 ARG B N 1
ATOM 921 C CA . ARG B 1 8 ? 13.615 -4.505 3.643 1.00 28.27 28 ARG B CA 1
ATOM 922 C C . ARG B 1 8 ? 12.773 -5.784 3.558 1.00 27.21 28 ARG B C 1
ATOM 923 O O . ARG B 1 8 ? 12.628 -6.494 4.536 1.00 26.11 28 ARG B O 1
ATOM 931 N N . TYR B 1 9 ? 12.238 -6.079 2.381 1.00 25.95 29 TYR B N 1
ATOM 932 C CA . TYR B 1 9 ? 11.576 -7.346 2.131 1.00 25.40 29 TYR B CA 1
ATOM 933 C C . TYR B 1 9 ? 12.251 -7.996 0.924 1.00 25.43 29 TYR B C 1
ATOM 934 O O . TYR B 1 9 ? 12.203 -7.469 -0.155 1.00 23.34 29 TYR B O 1
ATOM 943 N N . ASP B 1 10 ? 12.832 -9.169 1.133 1.00 24.87 30 ASP B N 1
ATOM 944 C CA . ASP B 1 10 ? 13.724 -9.798 0.181 1.00 25.86 30 ASP B CA 1
ATOM 945 C C . ASP B 1 10 ? 13.068 -11.064 -0.326 1.00 25.23 30 ASP B C 1
ATOM 946 O O . ASP B 1 10 ? 13.000 -12.042 0.409 1.00 25.97 30 ASP B O 1
ATOM 951 N N . LEU B 1 11 ? 12.568 -11.052 -1.555 1.00 23.32 31 LEU B N 1
ATOM 952 C CA . LEU B 1 11 ? 11.857 -12.196 -2.102 1.00 23.26 31 LEU B CA 1
ATOM 953 C C . LEU B 1 11 ? 12.350 -12.578 -3.500 1.00 22.57 31 LEU B C 1
ATOM 954 O O . LEU B 1 11 ? 13.111 -11.848 -4.128 1.00 22.71 31 LEU B O 1
ATOM 959 N N . VAL B 1 12 ? 11.865 -13.717 -3.973 1.00 21.23 32 VAL B N 1
ATOM 960 C CA . VAL B 1 12 ? 12.221 -14.298 -5.246 1.00 20.18 32 VAL B CA 1
ATOM 961 C C . VAL B 1 12 ? 11.054 -14.078 -6.212 1.00 20.35 32 VAL B C 1
ATOM 962 O O . VAL B 1 12 ? 9.880 -14.153 -5.821 1.00 20.22 32 VAL B O 1
ATOM 966 N N . GLU B 1 13 ? 11.401 -13.807 -7.448 1.00 18.78 33 GLU B N 1
ATOM 967 C CA . GLU B 1 13 ? 10.425 -13.587 -8.469 1.00 20.20 33 GLU B CA 1
ATOM 968 C C . GLU B 1 13 ? 9.474 -14.776 -8.506 1.00 19.89 33 GLU B C 1
ATOM 969 O O . GLU B 1 13 ? 9.886 -15.937 -8.452 1.00 18.89 33 GLU B O 1
ATOM 975 N N . GLY B 1 14 ? 8.185 -14.459 -8.549 1.00 20.34 34 GLY B N 1
ATOM 976 C CA . GLY B 1 14 ? 7.139 -15.465 -8.626 1.00 20.18 34 GLY B CA 1
ATOM 977 C C . GLY B 1 14 ? 6.456 -15.648 -7.292 1.00 19.16 34 GLY B C 1
ATOM 978 O O . GLY B 1 14 ? 5.377 -16.185 -7.216 1.00 18.69 34 GLY B O 1
ATOM 979 N N . GLN B 1 15 ? 7.091 -15.203 -6.219 1.00 17.82 35 GLN B N 1
ATOM 980 C CA . GLN B 1 15 ? 6.503 -15.277 -4.888 1.00 18.95 35 GLN B CA 1
ATOM 981 C C . GLN B 1 15 ? 5.496 -14.148 -4.747 1.00 18.97 35 GLN B C 1
ATOM 982 O O . GLN B 1 15 ? 5.400 -13.254 -5.603 1.00 18.36 35 GLN B O 1
ATOM 988 N N . THR B 1 16 ? 4.741 -14.207 -3.670 1.00 19.89 36 THR B N 1
ATOM 989 C CA . THR B 1 16 ? 3.812 -13.132 -3.283 1.00 20.24 36 THR B CA 1
ATOM 990 C C . THR B 1 16 ? 4.356 -12.370 -2.131 1.00 20.47 36 THR B C 1
ATOM 991 O O . THR B 1 16 ? 4.761 -12.963 -1.164 1.00 21.04 36 THR B O 1
ATOM 995 N N . LEU B 1 17 ? 4.376 -11.043 -2.239 1.00 20.54 37 LEU B N 1
ATOM 996 C CA . LEU B 1 17 ? 4.650 -10.158 -1.099 1.00 20.27 37 LEU B CA 1
ATOM 997 C C . LEU B 1 17 ? 3.364 -10.002 -0.306 1.00 19.46 37 LEU B C 1
ATOM 998 O O . LEU B 1 17 ? 2.318 -9.800 -0.876 1.00 17.57 37 LEU B O 1
ATOM 1003 N N . THR B 1 18 ? 3.412 -10.177 1.015 1.00 19.53 38 THR B N 1
ATOM 1004 C CA . THR B 1 18 ? 2.312 -9.797 1.878 1.00 20.84 38 THR B CA 1
ATOM 1005 C C . THR B 1 18 ? 2.841 -8.802 2.856 1.00 21.37 38 THR B C 1
ATOM 1006 O O . THR B 1 18 ? 3.820 -9.112 3.547 1.00 21.39 38 THR B O 1
ATOM 1010 N N . VAL B 1 19 ? 2.158 -7.665 3.004 1.00 20.70 39 VAL B N 1
ATOM 1011 C CA . VAL B 1 19 ? 2.530 -6.659 4.008 1.00 21.95 39 VAL B CA 1
ATOM 1012 C C . VAL B 1 19 ? 1.315 -6.323 4.896 1.00 21.15 39 VAL B C 1
ATOM 1013 O O . VAL B 1 19 ? 0.214 -6.109 4.408 1.00 20.05 39 VAL B O 1
ATOM 1017 N N . LYS B 1 20 ? 1.497 -6.309 6.201 1.00 21.37 40 LYS B N 1
ATOM 1018 C CA . LYS B 1 20 ? 0.454 -5.875 7.129 1.00 22.63 40 LYS B CA 1
ATOM 1019 C C . LYS B 1 20 ? 0.802 -4.507 7.710 1.00 23.35 40 LYS B C 1
ATOM 1020 O O . LYS B 1 20 ? 1.883 -4.316 8.262 1.00 22.70 40 LYS B O 1
ATOM 1026 N N . CYS B 1 21 ? -0.096 -3.544 7.527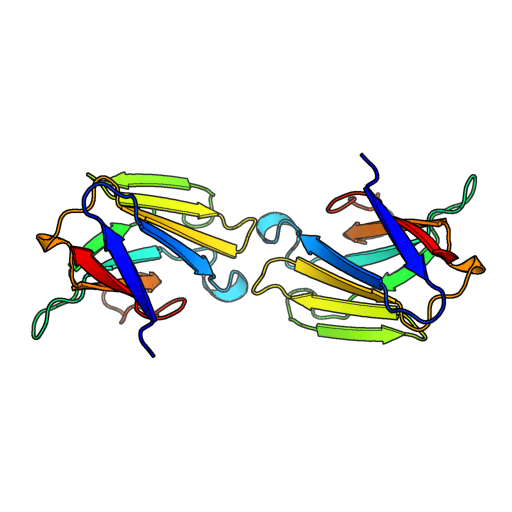 1.00 23.70 41 CYS B N 1
ATOM 1027 C CA . CYS B 1 21 ? 0.116 -2.169 7.964 1.00 24.19 41 CYS B CA 1
ATOM 1028 C C . CYS B 1 21 ? -0.941 -1.767 8.970 1.00 22.55 41 CYS B C 1
ATOM 1029 O O . CYS B 1 21 ? -2.056 -1.429 8.575 1.00 21.72 41 CYS B O 1
ATOM 1032 N N . PRO B 1 22 ? -0.607 -1.720 10.242 1.00 22.48 42 PRO B N 1
ATOM 1033 C CA . PRO B 1 22 ? -1.539 -1.164 11.195 1.00 21.87 42 PRO B CA 1
ATOM 1034 C C . PRO B 1 22 ? -1.846 0.293 10.889 1.00 21.73 42 PRO B C 1
ATOM 1035 O O . PRO B 1 22 ? -1.001 1.041 10.334 1.00 21.31 42 PRO B O 1
ATOM 1039 N N . PHE B 1 23 ? -3.063 0.690 11.220 1.00 19.93 43 PHE B N 1
ATOM 1040 C CA . PHE B 1 23 ? -3.422 2.090 11.217 1.00 19.28 43 PHE B CA 1
ATOM 1041 C C . PHE B 1 23 ? -4.241 2.417 12.463 1.00 18.47 43 PHE B C 1
ATOM 1042 O O . PHE B 1 23 ? -4.863 1.536 13.055 1.00 17.10 43 PHE B O 1
ATOM 1050 N N . ASN B 1 24 ? -4.233 3.689 12.835 1.00 16.97 44 ASN B N 1
ATOM 1051 C CA . ASN B 1 24 ? -4.944 4.200 14.007 1.00 17.40 44 ASN B CA 1
ATOM 1052 C C . ASN B 1 24 ? -6.411 4.314 13.641 1.00 17.40 44 ASN B C 1
ATOM 1053 O O . ASN B 1 24 ? -6.850 5.302 13.051 1.00 18.16 44 ASN B O 1
ATOM 1058 N N . ILE B 1 25 ? -7.182 3.308 14.002 1.00 17.13 45 ILE B N 1
ATOM 1059 C CA . ILE B 1 25 ? -8.578 3.263 13.603 1.00 18.00 45 ILE B CA 1
ATOM 1060 C C . ILE B 1 25 ? -9.411 4.281 14.371 1.00 19.20 45 ILE B C 1
ATOM 1061 O O . ILE B 1 25 ? -10.485 4.617 13.938 1.00 20.86 45 ILE B O 1
ATOM 1066 N N . MET B 1 26 ? -8.935 4.768 15.512 1.00 20.14 46 MET B N 1
ATOM 1067 C CA . MET B 1 26 ? -9.591 5.876 16.189 1.00 21.61 46 MET B CA 1
ATOM 1068 C C . MET B 1 26 ? -9.582 7.107 15.265 1.00 21.74 46 MET B C 1
ATOM 1069 O O . MET B 1 26 ? -10.619 7.763 15.058 1.00 21.78 46 MET B O 1
ATOM 1074 N N . LYS B 1 27 ? -8.415 7.437 14.726 1.00 20.62 47 LYS B N 1
ATOM 1075 C CA . LYS B 1 27 ? -8.268 8.638 13.897 1.00 20.80 47 LYS B CA 1
ATOM 1076 C C . LYS B 1 27 ? -8.746 8.450 12.443 1.00 20.43 47 LYS B C 1
ATOM 1077 O O . LYS B 1 27 ? -9.229 9.399 11.811 1.00 18.43 47 LYS B O 1
ATOM 1083 N N . TYR B 1 28 ? -8.592 7.242 11.894 1.00 20.47 48 TYR B N 1
ATOM 1084 C CA . TYR B 1 28 ? -8.732 7.030 10.424 1.00 19.85 48 TYR B CA 1
ATOM 1085 C C . TYR B 1 28 ? -9.760 5.955 10.001 1.00 19.86 48 TYR B C 1
ATOM 1086 O O . TYR B 1 28 ? -9.682 5.414 8.892 1.00 19.93 48 TYR B O 1
ATOM 1095 N N . ALA B 1 29 ? -10.720 5.649 10.864 1.00 20.21 49 ALA B N 1
ATOM 1096 C CA . ALA B 1 29 ? -11.712 4.624 10.552 1.00 20.32 49 ALA B CA 1
ATOM 1097 C C . ALA B 1 29 ? -12.457 4.951 9.263 1.00 20.71 49 ALA B C 1
ATOM 1098 O O . ALA B 1 29 ? -12.743 4.049 8.479 1.00 20.24 49 ALA B O 1
ATOM 1100 N N . ASN B 1 30 ? -12.803 6.239 9.096 1.00 20.46 50 ASN B N 1
ATOM 1101 C CA . ASN B 1 30 ? -13.555 6.735 7.947 1.00 20.84 50 ASN B CA 1
ATOM 1102 C C . ASN B 1 30 ? -12.607 7.503 7.030 1.00 20.74 50 ASN B C 1
ATOM 1103 O O . ASN B 1 30 ? -12.820 8.661 6.677 1.00 20.90 50 ASN B O 1
ATOM 1108 N N . SER B 1 31 ? -11.533 6.828 6.654 1.00 20.85 51 SER B N 1
ATOM 1109 C CA . SER B 1 31 ? -10.575 7.357 5.708 1.00 20.17 51 SER B CA 1
ATOM 1110 C C . SER B 1 31 ? -10.327 6.328 4.626 1.00 20.53 51 SER B C 1
ATOM 1111 O O . SER B 1 31 ? -10.370 5.127 4.868 1.00 21.25 51 SER B O 1
ATOM 1114 N N . GLN B 1 32 ? -10.003 6.806 3.438 1.00 20.62 52 GLN B N 1
ATOM 1115 C CA . GLN B 1 32 ? -9.482 5.943 2.377 1.00 21.48 52 GLN B CA 1
ATOM 1116 C C . GLN B 1 32 ? -8.035 5.604 2.688 1.00 21.43 52 GLN B C 1
ATOM 1117 O O . GLN B 1 32 ? -7.329 6.402 3.291 1.00 22.11 52 GLN B O 1
ATOM 1123 N N . LYS B 1 33 ? -7.611 4.406 2.310 1.00 22.13 53 LYS B N 1
ATOM 1124 C CA . LYS B 1 33 ? -6.219 4.008 2.451 1.00 21.30 53 LYS B CA 1
ATOM 1125 C C . LYS B 1 33 ? -5.697 3.606 1.067 1.00 20.85 53 LYS B C 1
ATOM 1126 O O . LYS B 1 33 ? -6.459 3.273 0.160 1.00 20.42 53 LYS B 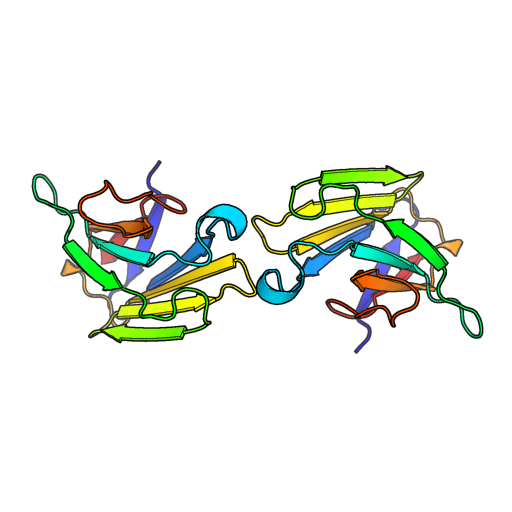O 1
ATOM 1132 N N . ALA B 1 34 ? -4.386 3.684 0.896 1.00 19.57 54 ALA B N 1
ATOM 1133 C CA . ALA B 1 34 ? -3.773 3.399 -0.384 1.00 19.19 54 ALA B CA 1
ATOM 1134 C C . ALA B 1 34 ? -2.424 2.679 -0.238 1.00 19.27 54 ALA B C 1
ATOM 1135 O O . ALA B 1 34 ? -1.752 2.785 0.794 1.00 20.70 54 ALA B O 1
ATOM 1137 N N . TRP B 1 35 ? -2.074 1.891 -1.240 1.00 18.96 55 TRP B N 1
ATOM 1138 C CA . TRP B 1 35 ? -0.715 1.350 -1.412 1.00 18.77 55 TRP B CA 1
ATOM 1139 C C . TRP B 1 35 ? -0.043 2.140 -2.535 1.00 18.20 55 TRP B C 1
ATOM 1140 O O . TRP B 1 35 ? -0.580 2.191 -3.619 1.00 19.01 55 TRP B O 1
ATOM 1151 N N . GLN B 1 36 ? 1.113 2.744 -2.282 1.00 17.59 56 GLN B N 1
ATOM 1152 C CA . GLN B 1 36 ? 1.792 3.556 -3.299 1.00 17.86 56 GLN B CA 1
ATOM 1153 C C . GLN B 1 36 ? 3.214 3.047 -3.565 1.00 17.99 56 GLN B C 1
ATOM 1154 O O . GLN B 1 36 ? 3.813 2.421 -2.713 1.00 18.60 56 GLN B O 1
ATOM 1160 N N . ARG B 1 37 ? 3.708 3.300 -4.761 1.00 17.82 57 ARG B N 1
ATOM 1161 C CA . ARG B 1 37 ? 5.099 3.124 -5.109 1.00 17.84 57 ARG B CA 1
ATOM 1162 C C . ARG B 1 37 ? 5.742 4.516 -5.060 1.00 17.77 57 ARG B C 1
ATOM 1163 O O . ARG B 1 37 ? 5.071 5.508 -5.313 1.00 16.57 57 ARG B O 1
ATOM 1171 N N . LEU B 1 38 ? 7.015 4.583 -4.690 1.00 17.77 58 LEU B N 1
ATOM 1172 C CA . LEU B 1 38 ? 7.718 5.844 -4.509 1.00 19.55 58 LEU B CA 1
ATOM 1173 C C . LEU B 1 38 ? 8.941 5.856 -5.423 1.00 19.80 58 LEU B C 1
ATOM 1174 O O . LEU B 1 38 ? 10.045 5.582 -4.988 1.00 19.54 58 LEU B O 1
ATOM 1179 N N . PRO B 1 39 ? 8.751 6.182 -6.696 1.00 20.98 59 PRO B N 1
ATOM 1180 C CA . PRO B 1 39 ? 9.896 6.301 -7.616 1.00 21.34 59 PRO B CA 1
ATOM 1181 C C . PRO B 1 39 ? 10.701 7.544 -7.279 1.00 21.43 59 PRO B C 1
ATOM 1182 O O . PRO B 1 39 ? 10.112 8.564 -6.878 1.00 21.08 59 PRO B O 1
ATOM 1186 N N . ASP B 1 40 ? 12.022 7.450 -7.402 1.00 21.34 60 ASP B N 1
ATOM 1187 C CA . ASP B 1 40 ? 12.892 8.569 -7.052 1.00 22.36 60 ASP B CA 1
ATOM 1188 C C . ASP B 1 40 ? 12.584 9.772 -7.970 1.00 22.47 60 ASP B C 1
ATOM 1189 O O . ASP B 1 40 ? 12.505 9.625 -9.191 1.00 22.56 60 ASP B O 1
ATOM 1194 N N . GLY B 1 41 ? 12.378 10.948 -7.371 1.00 23.00 61 GLY B N 1
ATOM 1195 C CA . GLY B 1 41 ? 12.271 12.205 -8.108 1.00 22.84 61 GLY B CA 1
ATOM 1196 C C . GLY B 1 41 ? 10.897 12.513 -8.679 1.00 22.96 61 GLY B C 1
ATOM 1197 O O . GLY B 1 41 ? 10.721 13.546 -9.335 1.00 22.65 61 GLY B O 1
ATOM 1198 N N . LYS B 1 42 ? 9.930 11.630 -8.430 1.00 23.32 62 LYS B N 1
ATOM 1199 C CA . LYS B 1 42 ? 8.599 11.683 -9.039 1.00 23.44 62 LYS B CA 1
ATOM 1200 C C . LYS B 1 42 ? 7.526 11.711 -7.975 1.00 23.55 62 LYS B C 1
ATOM 1201 O O . LYS B 1 42 ? 7.778 11.390 -6.810 1.00 23.27 62 LYS B O 1
ATOM 1207 N N . GLU B 1 43 ? 6.311 12.083 -8.366 1.00 23.17 63 GLU B N 1
ATOM 1208 C CA . GLU B 1 43 ? 5.201 12.030 -7.430 1.00 23.04 63 GLU B CA 1
ATOM 1209 C C . GLU B 1 43 ? 4.978 10.572 -7.073 1.00 21.85 63 GLU B C 1
ATOM 1210 O O . GLU B 1 43 ? 5.285 9.684 -7.866 1.00 21.29 63 GLU B O 1
ATOM 1216 N N . PRO B 1 44 ? 4.495 10.309 -5.869 1.00 22.05 64 PRO B N 1
ATOM 1217 C CA . PRO B 1 44 ? 4.027 8.958 -5.531 1.00 21.59 64 PRO B CA 1
ATOM 1218 C C . PRO B 1 44 ? 3.095 8.420 -6.640 1.00 21.56 64 PRO B C 1
ATOM 1219 O O . PRO B 1 44 ? 2.356 9.205 -7.283 1.00 20.36 64 PRO B O 1
ATOM 1223 N N . LEU B 1 45 ? 3.159 7.107 -6.876 1.00 20.84 65 LEU B N 1
ATOM 1224 C CA . LEU B 1 45 ? 2.234 6.423 -7.780 1.00 20.95 65 LEU B CA 1
ATOM 1225 C C . LEU B 1 45 ? 1.220 5.660 -6.937 1.00 19.91 65 LEU B C 1
ATOM 1226 O O . LEU B 1 45 ? 1.603 4.792 -6.164 1.00 19.55 65 LEU B O 1
ATOM 1231 N N . THR B 1 46 ? -0.053 5.990 -7.070 1.00 19.10 66 THR B N 1
ATOM 1232 C CA . THR B 1 46 ? -1.105 5.348 -6.297 1.00 19.21 66 THR B CA 1
ATOM 1233 C C . THR B 1 46 ? -1.556 4.099 -7.040 1.00 19.20 66 THR B C 1
ATOM 1234 O O . THR B 1 46 ? -2.010 4.184 -8.163 1.00 19.21 66 THR B O 1
ATOM 1238 N N . LEU B 1 47 ? -1.373 2.938 -6.421 1.00 19.69 67 LEU B N 1
ATOM 1239 C CA . LEU B 1 47 ? -1.515 1.629 -7.064 1.00 20.55 67 LEU B CA 1
ATOM 1240 C C . LEU B 1 47 ? -2.880 1.002 -6.870 1.00 21.09 67 LEU B C 1
ATOM 1241 O O . LEU B 1 47 ? -3.458 0.413 -7.790 1.00 19.80 67 LEU B O 1
ATOM 1246 N N . VAL B 1 48 ? -3.377 1.123 -5.647 1.00 21.76 68 VAL B N 1
ATOM 1247 C CA . VAL B 1 48 ? -4.682 0.607 -5.260 1.00 23.21 68 VAL B CA 1
ATOM 1248 C C . VAL B 1 48 ? -5.136 1.404 -4.071 1.00 23.36 68 VAL B C 1
ATOM 1249 O O . VAL B 1 48 ? -4.325 1.807 -3.225 1.00 23.50 68 VAL B O 1
ATOM 1253 N N . VAL B 1 49 ? -6.441 1.627 -4.014 1.00 24.16 69 VAL B N 1
ATOM 1254 C CA . VAL B 1 49 ? -7.070 2.350 -2.929 1.00 24.49 69 VAL B CA 1
ATOM 1255 C C . VAL B 1 49 ? -8.221 1.502 -2.369 1.00 24.59 69 VAL B C 1
ATOM 1256 O O . VAL B 1 49 ? -8.780 0.674 -3.080 1.00 24.52 69 VAL B O 1
ATOM 1260 N N . THR B 1 50 ? -8.582 1.733 -1.113 1.00 25.09 70 THR B N 1
ATOM 1261 C CA . THR B 1 50 ? -9.738 1.036 -0.508 1.00 25.32 70 THR B CA 1
ATOM 1262 C C . THR B 1 50 ? -11.044 1.554 -1.132 1.00 26.19 70 THR B C 1
ATOM 1263 O O . THR B 1 50 ? -11.046 2.599 -1.782 1.00 26.20 70 THR B O 1
ATOM 1267 N N . GLN B 1 51 ? -12.142 0.817 -0.968 1.00 27.31 71 GLN B N 1
ATOM 1268 C CA . GLN B 1 51 ? -13.420 1.239 -1.540 1.00 28.37 71 GLN B CA 1
ATOM 1269 C C . GLN B 1 51 ? -14.419 1.683 -0.462 1.00 28.11 71 GLN B C 1
ATOM 1270 O O . GLN B 1 51 ? -14.326 1.262 0.698 1.00 27.68 71 GLN B O 1
ATOM 1276 N N . ARG B 1 52 ? -15.340 2.568 -0.855 1.00 28.06 72 ARG B N 1
ATOM 1277 C CA . ARG B 1 52 ? -16.434 3.034 0.005 1.00 28.33 72 ARG B CA 1
ATOM 1278 C C . ARG B 1 52 ? -17.418 1.906 0.318 1.00 27.87 72 ARG B C 1
ATOM 1279 O O . ARG B 1 52 ? -17.635 1.061 -0.548 1.00 27.37 72 ARG B O 1
ATOM 1287 N N . PRO B 1 53 ? -18.067 1.900 1.499 1.00 27.27 73 PRO B N 1
ATOM 1288 C CA . PRO B 1 53 ? -17.786 2.798 2.635 1.00 26.72 73 PRO B CA 1
ATOM 1289 C C . PRO B 1 53 ? -16.478 2.511 3.337 1.00 26.09 73 PRO B C 1
ATOM 1290 O O . PRO B 1 53 ? -16.124 1.354 3.577 1.00 25.94 73 PRO B O 1
ATOM 1294 N N . PHE B 1 54 ? -15.779 3.565 3.718 1.00 25.49 74 PHE B N 1
ATOM 1295 C CA . PHE B 1 54 ? -14.388 3.404 4.140 1.00 24.44 74 PHE B CA 1
ATOM 1296 C C . PHE B 1 54 ? -14.231 2.680 5.472 1.00 24.59 74 PHE B C 1
ATOM 1297 O O . PHE B 1 54 ? -13.191 2.047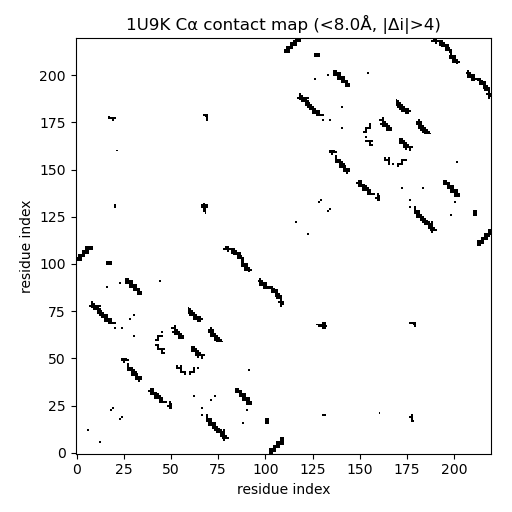 5.719 1.00 23.94 74 PHE B O 1
ATOM 1305 N N . THR B 1 55 ? -15.262 2.757 6.317 1.00 24.47 75 THR B N 1
ATOM 1306 C CA . THR B 1 55 ? -15.273 2.082 7.624 1.00 24.25 75 THR B CA 1
ATOM 1307 C C . THR B 1 55 ? -15.419 0.566 7.542 1.00 23.53 75 THR B C 1
ATOM 1308 O O . THR B 1 55 ? -15.132 -0.143 8.497 1.00 24.95 75 THR B O 1
ATOM 1312 N N . ARG B 1 56 ? -15.901 0.072 6.420 1.00 22.22 76 ARG B N 1
ATOM 1313 C CA . ARG B 1 56 ? -16.261 -1.322 6.307 1.00 21.52 76 ARG B CA 1
ATOM 1314 C C . ARG B 1 56 ? -15.078 -2.143 5.846 1.00 20.21 76 ARG B C 1
ATOM 1315 O O . ARG B 1 56 ? -14.246 -1.645 5.072 1.00 19.28 76 ARG B O 1
ATOM 1323 N N . PRO B 1 57 ? -15.014 -3.399 6.302 1.00 19.25 77 PRO B N 1
ATOM 1324 C CA . PRO B 1 57 ? -14.047 -4.360 5.761 1.00 18.66 77 PRO B CA 1
ATOM 1325 C C . PRO B 1 57 ? -14.248 -4.547 4.262 1.00 19.10 77 PRO B C 1
ATOM 1326 O O . PRO B 1 57 ? -15.384 -4.608 3.756 1.00 19.19 77 PRO B O 1
ATOM 1330 N N . SER B 1 58 ? -13.148 -4.616 3.547 1.00 18.16 78 SER B N 1
ATOM 1331 C CA . SER B 1 58 ? -13.211 -4.809 2.111 1.00 18.22 78 SER B CA 1
ATOM 1332 C C . SER B 1 58 ? -11.925 -5.387 1.573 1.00 18.29 78 SER B C 1
ATOM 1333 O O . SER B 1 58 ? -10.902 -5.402 2.246 1.00 15.91 78 SER B O 1
ATOM 1336 N N . GLU B 1 59 ? -12.009 -5.838 0.326 1.00 18.74 79 GLU B N 1
ATOM 1337 C CA . GLU B 1 59 ? -10.903 -6.468 -0.356 1.00 20.38 79 GLU B CA 1
ATOM 1338 C C . GLU B 1 59 ? -10.980 -5.996 -1.787 1.00 20.19 79 GLU B C 1
ATOM 1339 O O . GLU B 1 59 ? -11.961 -6.248 -2.424 1.00 19.27 79 GLU B O 1
ATOM 1345 N N . VAL B 1 60 ? -9.974 -5.258 -2.241 1.00 21.21 80 VAL B N 1
ATOM 1346 C CA . VAL B 1 60 ? -9.914 -4.750 -3.603 1.00 22.27 80 VAL B CA 1
ATOM 1347 C C . VAL B 1 60 ? -8.819 -5.526 -4.368 1.00 23.80 80 VAL B C 1
ATOM 1348 O O . VAL B 1 60 ? -7.717 -5.658 -3.836 1.00 23.81 80 VAL B O 1
ATOM 1352 N N . HIS B 1 61 ? -9.166 -6.045 -5.576 1.00 25.38 81 HIS B N 1
ATOM 1353 C CA . HIS B 1 61 ? -8.238 -6.755 -6.485 1.00 26.92 81 HIS B CA 1
ATOM 1354 C C . HIS B 1 61 ? -8.077 -5.909 -7.727 1.00 26.49 81 HIS B C 1
ATOM 1355 O O . HIS B 1 61 ? -9.050 -5.634 -8.420 1.00 25.99 81 HIS B O 1
ATOM 1362 N N . MET B 1 62 ? -6.830 -5.503 -7.990 1.00 27.05 82 MET B N 1
ATOM 1363 C CA . MET B 1 62 ? -6.428 -4.630 -9.105 1.00 28.64 82 MET B CA 1
ATOM 1364 C C . MET B 1 62 ? -5.099 -5.136 -9.722 1.00 27.88 82 MET B C 1
ATOM 1365 O O . MET B 1 62 ? -4.010 -4.859 -9.207 1.00 26.70 82 MET B O 1
ATOM 1370 N N . GLY B 1 63 ? -5.188 -5.871 -10.830 1.00 27.93 83 GLY B N 1
ATOM 1371 C CA . GLY B 1 63 ? -4.038 -6.549 -11.411 1.00 27.37 83 GLY B CA 1
ATOM 1372 C C . GLY B 1 63 ? -3.399 -7.479 -10.391 1.00 27.79 83 GLY B C 1
ATOM 1373 O O . GLY B 1 63 ? -4.047 -8.388 -9.863 1.00 27.02 83 GLY B O 1
ATOM 1374 N N . LYS B 1 64 ? -2.140 -7.205 -10.059 1.00 27.25 84 LYS B N 1
ATOM 1375 C CA . LYS B 1 64 ? -1.381 -8.075 -9.173 1.00 26.36 84 LYS B CA 1
ATOM 1376 C C . LYS B 1 64 ? -1.481 -7.636 -7.715 1.00 25.24 84 LYS B C 1
ATOM 1377 O O . LYS B 1 64 ? -0.931 -8.296 -6.861 1.00 23.21 84 LYS B O 1
ATOM 1383 N N . PHE B 1 65 ? -2.207 -6.547 -7.459 1.00 24.05 85 PHE B N 1
ATOM 1384 C CA . PHE B 1 65 ? -2.355 -5.972 -6.127 1.00 24.15 85 PHE B CA 1
ATOM 1385 C C . PHE B 1 65 ? -3.667 -6.412 -5.455 1.00 23.07 85 PHE B C 1
ATOM 1386 O O . PHE B 1 65 ? -4.720 -6.492 -6.108 1.00 23.91 85 PHE B O 1
ATOM 1394 N N . THR B 1 66 ? -3.609 -6.669 -4.155 1.00 22.95 86 THR B N 1
ATOM 1395 C CA . THR B 1 66 ? -4.808 -6.865 -3.391 1.00 21.91 86 THR B CA 1
ATOM 1396 C C . THR B 1 66 ? -4.635 -6.047 -2.158 1.00 21.92 86 THR B C 1
ATOM 1397 O O . THR B 1 66 ? -3.606 -6.162 -1.460 1.00 20.80 86 THR B O 1
ATOM 1401 N N . LEU B 1 67 ? -5.663 -5.263 -1.849 1.00 20.52 87 LEU B N 1
ATOM 1402 C CA . LEU B 1 67 ? -5.692 -4.459 -0.655 1.00 21.72 87 LEU B CA 1
ATOM 1403 C C . LEU B 1 67 ? -6.840 -4.950 0.248 1.00 20.68 87 LEU B C 1
ATOM 1404 O O . LEU B 1 67 ? -7.999 -4.944 -0.175 1.00 20.29 87 LEU B O 1
ATOM 1409 N N . LYS B 1 68 ? -6.526 -5.424 1.441 1.00 20.43 88 LYS B N 1
ATOM 1410 C CA . LYS B 1 68 ? -7.536 -5.852 2.385 1.00 19.99 88 LYS B CA 1
ATOM 1411 C C . LYS B 1 68 ? -7.608 -4.793 3.466 1.00 19.81 88 LYS B C 1
ATOM 1412 O O . LYS B 1 68 ? -6.582 -4.437 4.056 1.00 19.16 88 LYS B O 1
ATOM 1418 N N . HIS B 1 69 ? -8.806 -4.251 3.681 1.00 18.88 89 HIS B N 1
ATOM 1419 C CA . HIS B 1 69 ? -9.097 -3.371 4.807 1.00 18.40 89 HIS B CA 1
ATOM 1420 C C . HIS B 1 69 ? -9.750 -4.242 5.860 1.00 17.77 89 HIS B C 1
ATOM 1421 O O . HIS B 1 69 ? -10.845 -4.728 5.677 1.00 14.68 89 HIS B O 1
ATOM 1428 N N . ASP B 1 70 ? -9.074 -4.383 6.996 1.00 17.72 90 ASP B N 1
ATOM 1429 C CA . ASP B 1 70 ? -9.476 -5.230 8.069 1.00 17.80 90 ASP B CA 1
ATOM 1430 C C . ASP B 1 70 ? -9.613 -4.396 9.344 1.00 18.47 90 ASP B C 1
ATOM 1431 O O . ASP B 1 70 ? -8.726 -4.435 10.196 1.00 19.53 90 ASP B O 1
ATOM 1436 N N . PRO B 1 71 ? -10.713 -3.666 9.503 1.00 17.50 91 PRO B N 1
ATOM 1437 C CA . PRO B 1 71 ? -10.873 -2.799 10.675 1.00 16.86 91 PRO B CA 1
ATOM 1438 C C . PRO B 1 71 ? -11.019 -3.564 11.951 1.00 17.30 91 PRO B C 1
ATOM 1439 O O . PRO B 1 71 ? -10.771 -2.953 13.008 1.00 15.66 91 PRO B O 1
ATOM 1443 N N . SER B 1 72 ? -11.438 -4.828 11.900 1.00 16.41 92 SER B N 1
ATOM 1444 C CA . SER B 1 72 ? -11.464 -5.651 13.111 1.00 17.90 92 SER B CA 1
ATOM 1445 C C . SER B 1 72 ? -10.091 -5.731 13.765 1.00 18.99 92 SER B C 1
ATOM 1446 O O . SER B 1 72 ? -9.979 -5.757 14.980 1.00 20.92 92 SER B O 1
ATOM 1449 N N . GLU B 1 73 ? -9.071 -5.828 12.943 1.00 20.42 93 GLU B N 1
ATOM 1450 C CA . GLU B 1 73 ? -7.685 -5.847 13.405 1.00 22.32 93 GLU B CA 1
ATOM 1451 C C . GLU B 1 73 ? -6.965 -4.473 13.197 1.00 21.79 93 GLU B C 1
ATOM 1452 O O . GLU B 1 73 ? -5.744 -4.396 13.222 1.00 22.80 93 GLU B O 1
ATOM 1458 N N . ALA B 1 74 ? -7.715 -3.397 12.999 1.00 21.10 94 ALA B N 1
ATOM 1459 C CA . ALA B 1 74 ? -7.130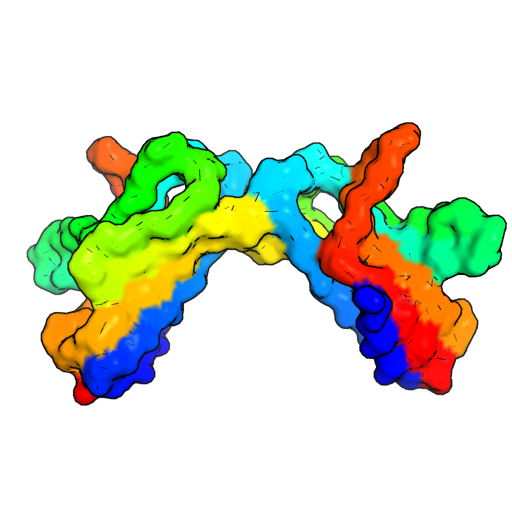 -2.082 12.764 1.00 21.07 94 ALA B CA 1
ATOM 1460 C C . ALA B 1 74 ? -5.950 -2.153 11.791 1.00 21.97 94 ALA B C 1
ATOM 1461 O O . ALA B 1 74 ? -4.908 -1.567 12.046 1.00 22.08 94 ALA B O 1
ATOM 1463 N N . MET B 1 75 ? -6.111 -2.876 10.691 1.00 21.88 95 MET B N 1
ATOM 1464 C CA . MET B 1 75 ? -5.036 -2.982 9.727 1.00 24.00 95 MET B CA 1
ATOM 1465 C C . MET B 1 75 ? -5.471 -3.140 8.284 1.00 23.45 95 MET B C 1
ATOM 1466 O O . MET B 1 75 ? -6.584 -3.531 7.968 1.00 21.96 95 MET B O 1
ATOM 1471 N N . LEU B 1 76 ? -4.513 -2.824 7.435 1.00 23.53 96 LEU B N 1
ATOM 1472 C CA . LEU B 1 76 ? -4.563 -3.045 6.025 1.00 23.52 96 LEU B CA 1
ATOM 1473 C C . LEU B 1 76 ? -3.571 -4.177 5.708 1.00 23.07 96 LEU B C 1
ATOM 1474 O O . LEU B 1 76 ? -2.527 -4.244 6.327 1.00 23.53 96 LEU B O 1
ATOM 1479 N N . GLN B 1 77 ? -3.879 -5.040 4.735 1.00 21.68 97 GLN B N 1
ATOM 1480 C CA . GLN B 1 77 ? -2.948 -6.035 4.240 1.00 19.81 97 GLN B CA 1
ATOM 1481 C C . GLN B 1 77 ? -2.855 -5.864 2.747 1.00 18.60 97 GLN B C 1
ATOM 1482 O O . GLN B 1 77 ? -3.864 -5.728 2.072 1.00 17.79 97 GLN B O 1
ATOM 1488 N N . VAL B 1 78 ? -1.638 -5.753 2.247 1.00 18.46 98 VAL B N 1
ATOM 1489 C CA . VAL B 1 78 ? -1.397 -5.660 0.810 1.00 18.06 98 VAL B CA 1
ATOM 1490 C C . VAL B 1 78 ? -0.780 -6.943 0.379 1.00 18.67 98 VAL B C 1
ATOM 1491 O O . VAL B 1 78 ? 0.074 -7.487 1.090 1.00 18.97 98 VAL B O 1
ATOM 1495 N N . GLN B 1 79 ? -1.180 -7.439 -0.784 1.00 17.93 99 GLN B N 1
ATOM 1496 C CA . GLN B 1 79 ? -0.517 -8.573 -1.390 1.00 18.57 99 GLN B CA 1
ATOM 1497 C C . GLN B 1 79 ? -0.214 -8.189 -2.796 1.00 18.79 99 GLN B C 1
ATOM 1498 O O . GLN B 1 79 ? -1.089 -7.649 -3.453 1.00 17.74 99 GLN B O 1
ATOM 1504 N N . MET B 1 80 ? 1.037 -8.408 -3.206 1.00 18.97 100 MET B N 1
ATOM 1505 C CA . MET B 1 80 ? 1.441 -8.342 -4.595 1.00 18.89 100 MET B CA 1
ATOM 1506 C C . MET B 1 80 ? 1.819 -9.734 -5.037 1.00 19.77 100 MET B C 1
ATOM 1507 O O . MET B 1 80 ? 2.690 -10.362 -4.428 1.00 18.00 100 MET B O 1
ATOM 1512 N N . THR B 1 81 ? 1.181 -10.223 -6.089 1.00 19.89 101 THR B N 1
ATOM 1513 C CA . THR B 1 81 ? 1.419 -11.583 -6.535 1.00 21.65 101 THR B CA 1
ATOM 1514 C C . THR B 1 81 ? 2.369 -11.560 -7.693 1.00 21.61 101 THR B C 1
ATOM 1515 O O . THR B 1 81 ? 2.563 -10.506 -8.387 1.00 19.69 101 THR B O 1
ATOM 1519 N N . ASP B 1 82 ? 2.953 -12.737 -7.919 1.00 21.77 102 ASP B N 1
ATOM 1520 C CA . ASP B 1 82 ? 3.793 -12.955 -9.114 1.00 22.98 102 ASP B CA 1
ATOM 1521 C C . ASP B 1 82 ? 4.805 -11.822 -9.300 1.00 22.26 102 ASP B C 1
ATOM 1522 O O . ASP B 1 82 ? 4.869 -11.158 -10.346 1.00 21.96 102 ASP B O 1
ATOM 1527 N N . LEU B 1 83 ? 5.589 -11.611 -8.244 1.00 22.82 103 LEU B N 1
ATOM 1528 C CA . LEU B 1 83 ? 6.577 -10.565 -8.226 1.00 22.87 103 LEU B CA 1
ATOM 1529 C C . LEU B 1 83 ? 7.576 -10.810 -9.339 1.00 22.73 103 LEU B C 1
ATOM 1530 O O . LEU B 1 83 ? 7.986 -11.956 -9.588 1.00 22.08 103 LEU B O 1
ATOM 1535 N N . GLN B 1 84 ? 7.931 -9.726 -10.013 1.00 22.65 104 GLN B N 1
ATOM 1536 C CA . GLN B 1 84 ? 8.959 -9.718 -11.010 1.00 22.71 104 GLN B CA 1
ATOM 1537 C C . GLN B 1 84 ? 10.079 -8.823 -10.483 1.00 22.29 104 GLN B C 1
ATOM 1538 O O . GLN B 1 84 ? 9.904 -8.016 -9.575 1.00 21.48 104 GLN B O 1
ATOM 1544 N N . VAL B 1 85 ? 11.250 -8.982 -11.072 1.00 21.80 105 VAL B N 1
ATOM 1545 C CA . VAL B 1 85 ? 12.434 -8.231 -10.666 1.00 21.82 105 VAL B CA 1
ATOM 1546 C C . VAL B 1 85 ? 12.174 -6.714 -10.712 1.00 21.26 105 VAL B C 1
ATOM 1547 O O . VAL B 1 85 ? 12.549 -5.980 -9.807 1.00 21.53 105 VAL B O 1
ATOM 1551 N N . THR B 1 86 ? 11.485 -6.270 -11.745 1.00 20.71 106 THR B N 1
ATOM 1552 C CA . THR B 1 86 ? 11.141 -4.863 -11.918 1.00 20.84 106 THR B CA 1
ATOM 1553 C C . THR B 1 86 ? 10.134 -4.271 -10.928 1.00 20.43 106 THR B C 1
ATOM 1554 O O . THR B 1 86 ? 9.826 -3.085 -11.021 1.00 20.52 106 THR B O 1
ATOM 1558 N N . ASP B 1 87 ? 9.610 -5.076 -10.003 1.00 19.59 107 ASP B N 1
ATOM 1559 C CA . ASP B 1 87 ? 8.705 -4.595 -8.974 1.00 20.11 107 ASP B CA 1
ATOM 1560 C C . ASP B 1 87 ? 9.508 -4.006 -7.824 1.00 19.42 107 ASP B C 1
ATOM 1561 O O . ASP B 1 87 ? 8.973 -3.359 -6.915 1.00 19.67 107 ASP B O 1
ATOM 1566 N N . SER B 1 88 ? 10.794 -4.303 -7.831 1.00 19.16 108 SER B N 1
ATOM 1567 C CA . SER B 1 88 ? 11.737 -3.787 -6.856 1.00 19.31 108 SER B CA 1
ATOM 1568 C C . SER B 1 88 ? 11.615 -2.277 -6.760 1.00 18.69 108 SER B C 1
ATOM 1569 O O . SER B 1 88 ? 11.497 -1.595 -7.745 1.00 16.87 108 SER B O 1
ATOM 1572 N N . GLY B 1 89 ? 11.596 -1.764 -5.547 1.00 17.92 109 GLY B N 1
ATOM 1573 C CA . GLY B 1 89 ? 11.503 -0.326 -5.345 1.00 17.73 109 GLY B CA 1
ATOM 1574 C C . GLY B 1 89 ? 10.962 -0.061 -3.969 1.00 16.87 109 GLY B C 1
ATOM 1575 O O . GLY B 1 89 ? 10.854 -0.972 -3.180 1.00 17.55 109 GLY B O 1
ATOM 1576 N N . LEU B 1 90 ? 10.577 1.181 -3.726 1.00 17.09 110 LEU B N 1
ATOM 1577 C CA . LEU B 1 90 ? 10.102 1.640 -2.442 1.00 17.68 110 LEU B CA 1
ATOM 1578 C C . LEU B 1 90 ? 8.591 1.825 -2.522 1.00 18.19 110 LEU B C 1
ATOM 1579 O O . LEU B 1 90 ? 8.082 2.441 -3.461 1.00 16.86 110 LEU B O 1
ATOM 1584 N N . TYR B 1 91 ? 7.896 1.288 -1.523 1.00 17.81 111 TYR B N 1
ATOM 1585 C CA . TYR B 1 91 ? 6.458 1.332 -1.430 1.00 18.36 111 TYR B CA 1
ATOM 1586 C C . TYR B 1 91 ? 5.993 1.824 -0.074 1.00 18.10 111 TYR B C 1
ATOM 1587 O O . TYR B 1 91 ? 6.751 1.845 0.883 1.00 19.04 111 TYR B O 1
ATOM 1596 N N . ARG B 1 92 ? 4.731 2.151 0.042 1.00 18.31 112 ARG B N 1
ATOM 1597 C CA . ARG B 1 92 ? 4.163 2.402 1.342 1.00 18.94 112 ARG B CA 1
ATOM 1598 C C . ARG B 1 92 ? 2.659 2.330 1.363 1.00 19.49 112 ARG B C 1
ATOM 1599 O O . ARG B 1 92 ? 2.009 2.520 0.342 1.00 18.84 112 ARG B O 1
ATOM 1607 N N . CYS B 1 93 ? 2.127 2.052 2.548 1.00 20.59 113 CYS B N 1
ATOM 1608 C CA . CYS B 1 93 ? 0.709 2.251 2.848 1.00 23.02 113 CYS B CA 1
ATOM 1609 C C . CYS B 1 93 ? 0.474 3.638 3.401 1.00 22.17 113 CYS B C 1
ATOM 1610 O O . CYS B 1 93 ? 1.236 4.115 4.237 1.00 22.51 113 CYS B O 1
ATOM 1613 N N . VAL B 1 94 ? -0.611 4.258 2.987 1.00 22.48 114 VAL B N 1
ATOM 1614 C CA . VAL B 1 94 ? -0.955 5.587 3.472 1.00 22.83 114 VAL B CA 1
ATOM 1615 C C . VAL B 1 94 ? -2.458 5.741 3.702 1.00 23.32 114 VAL B C 1
ATOM 1616 O O . VAL B 1 94 ? -3.269 4.978 3.177 1.00 22.61 114 VAL B O 1
ATOM 1620 N N . ILE B 1 95 ? -2.813 6.714 4.525 1.00 23.86 115 ILE B N 1
ATOM 1621 C CA . ILE B 1 95 ? -4.153 7.264 4.510 1.00 24.21 115 ILE B CA 1
ATOM 1622 C C . ILE B 1 95 ? -4.124 8.196 3.325 1.00 24.20 115 ILE B C 1
ATOM 1623 O O . ILE B 1 95 ? -3.270 9.074 3.236 1.00 25.07 115 ILE B O 1
ATOM 1628 N N . TYR B 1 96 ? -5.043 7.950 2.403 1.00 23.99 116 TYR B N 1
ATOM 1629 C CA . TYR B 1 96 ? -5.154 8.658 1.153 1.00 23.68 116 TYR B CA 1
ATOM 1630 C C . TYR B 1 96 ? -6.290 9.677 1.195 1.00 24.95 116 TYR B C 1
ATOM 1631 O O . TYR B 1 96 ? -7.437 9.315 1.451 1.00 24.03 116 TYR B O 1
ATOM 1640 N N . HIS B 1 97 ? -5.989 10.944 0.919 1.00 26.37 117 HIS B N 1
ATOM 1641 C CA . HIS B 1 97 ? -7.015 12.001 0.993 1.00 28.05 117 HIS B CA 1
ATOM 1642 C C . HIS B 1 97 ? -6.518 13.263 0.335 1.00 27.90 117 HIS B C 1
ATOM 1643 O O . HIS B 1 97 ? -6.270 14.260 1.013 1.00 28.23 117 HIS B O 1
ATOM 1650 N N . PRO B 1 98 ? -6.842 13.255 -0.960 1.00 28.11 118 PRO B N 1
ATOM 1651 C CA . PRO B 1 98 ? -6.213 14.296 -1.614 1.00 28.08 118 PRO B CA 1
ATOM 1652 C C . PRO B 1 98 ? -6.451 15.556 -2.345 1.00 27.88 118 PRO B C 1
ATOM 1653 O O . PRO B 1 98 ? -6.888 15.707 -3.473 1.00 27.49 118 PRO B O 1
ATOM 1657 N N . PRO B 1 99 ? -6.068 16.442 -1.471 1.00 27.85 119 PRO B N 1
ATOM 1658 C CA . PRO B 1 99 ? -5.182 17.505 -1.944 1.00 27.82 119 PRO B CA 1
ATOM 1659 C C . PRO B 1 99 ? -4.245 17.483 -0.693 1.00 27.66 119 PRO B C 1
ATOM 1660 O O . PRO B 1 99 ? -3.118 17.992 -0.758 1.00 28.05 119 PRO B O 1
ATOM 1664 N N . ASN B 1 100 ? -4.732 16.870 0.451 1.00 27.48 120 ASN B N 1
ATOM 1665 C CA . ASN B 1 100 ? -3.863 16.910 1.624 1.00 27.32 120 ASN B CA 1
ATOM 1666 C C . ASN B 1 100 ? -2.749 15.863 1.518 1.00 27.43 120 ASN B C 1
ATOM 1667 O O . ASN B 1 100 ? -2.833 14.918 0.722 1.00 27.05 120 ASN B O 1
ATOM 1672 N N . ASP B 1 101 ? -1.708 16.042 2.325 1.00 27.19 121 ASP B N 1
ATOM 1673 C CA . ASP B 1 101 ? -0.588 15.101 2.359 1.00 27.09 121 ASP B CA 1
ATOM 1674 C C . ASP B 1 101 ? -1.108 13.722 2.754 1.00 26.15 121 ASP B C 1
ATOM 1675 O O . ASP B 1 101 ? -1.910 13.616 3.675 1.00 26.71 121 ASP B O 1
ATOM 1680 N N . PRO B 1 102 ? -0.668 12.666 2.073 1.00 25.11 122 PRO B N 1
ATOM 1681 C CA . PRO B 1 102 ? -0.917 11.313 2.585 1.00 24.45 122 PRO B CA 1
ATOM 1682 C C . PRO B 1 102 ? -0.327 11.224 3.985 1.00 23.78 122 PRO B C 1
ATOM 1683 O O . PRO B 1 102 ? 0.604 11.985 4.284 1.00 24.25 122 PRO B O 1
ATOM 1687 N N . VAL B 1 103 ? -0.854 10.342 4.827 1.00 22.71 123 VAL B N 1
ATOM 1688 C CA . VAL B 1 103 ? -0.245 10.057 6.113 1.00 21.82 123 VAL B CA 1
ATOM 1689 C C . VAL B 1 103 ? 0.361 8.682 5.982 1.00 21.43 123 VAL B C 1
ATOM 1690 O O . VAL B 1 103 ? -0.315 7.757 5.594 1.00 20.90 123 VAL B O 1
ATOM 1694 N N . VAL B 1 104 ? 1.645 8.562 6.271 1.00 20.73 124 VAL B N 1
ATOM 1695 C CA . VAL B 1 104 ? 2.342 7.309 6.062 1.00 20.95 124 VAL B CA 1
ATOM 1696 C C . VAL B 1 104 ? 2.022 6.408 7.223 1.00 20.51 124 VAL B C 1
ATOM 1697 O O . VAL B 1 104 ? 2.120 6.809 8.356 1.00 20.91 124 VAL B O 1
ATOM 1701 N N . LEU B 1 105 ? 1.654 5.174 6.921 1.00 20.71 125 LEU B N 1
ATOM 1702 C CA . LEU B 1 105 ? 1.320 4.177 7.921 1.00 20.92 125 LEU B CA 1
ATOM 1703 C C . LEU B 1 105 ? 2.535 3.282 8.044 1.00 21.05 125 LEU B C 1
ATOM 1704 O O . LEU B 1 105 ? 3.333 3.198 7.109 1.00 22.22 125 LEU B O 1
ATOM 1709 N N . PHE B 1 106 ? 2.697 2.644 9.196 1.00 20.45 126 PHE B N 1
ATOM 1710 C CA . PHE B 1 106 ? 3.643 1.550 9.315 1.00 20.49 126 PHE B CA 1
ATOM 1711 C C . PHE B 1 106 ? 4.976 2.204 8.967 1.00 21.32 126 PHE B C 1
ATOM 1712 O O . PHE B 1 106 ? 5.265 3.286 9.438 1.00 21.99 126 PHE B O 1
ATOM 1720 N N . HIS B 1 107 ? 5.685 1.675 7.995 1.00 21.59 127 HIS B N 1
ATOM 1721 C CA . HIS B 1 107 ? 6.840 2.340 7.465 1.00 22.47 127 HIS B CA 1
ATOM 1722 C C . HIS B 1 107 ? 7.025 1.900 6.020 1.00 21.35 127 HIS B C 1
ATOM 1723 O O . HIS B 1 107 ? 6.421 0.921 5.583 1.00 20.10 127 HIS B O 1
ATOM 1730 N N . PRO B 1 108 ? 7.844 2.631 5.272 1.00 20.55 128 PRO B N 1
ATOM 1731 C CA . PRO B 1 108 ? 8.117 2.277 3.879 1.00 20.36 128 PRO B CA 1
ATOM 1732 C C . PRO B 1 108 ? 8.696 0.880 3.754 1.00 19.72 128 PRO B C 1
ATOM 1733 O O . PRO B 1 108 ? 9.394 0.418 4.626 1.00 20.01 128 PRO B O 1
ATOM 1737 N N . VAL B 1 109 ? 8.360 0.230 2.659 1.00 20.21 129 VAL B N 1
ATOM 1738 C CA . VAL B 1 109 ? 8.673 -1.145 2.381 1.00 20.58 129 VAL B CA 1
ATOM 1739 C C . VAL B 1 109 ? 9.646 -1.087 1.213 1.00 20.32 129 VAL B C 1
ATOM 1740 O O . VAL B 1 109 ? 9.269 -0.653 0.126 1.00 18.90 129 VAL B O 1
ATOM 1744 N N . ARG B 1 110 ? 10.891 -1.475 1.430 1.00 19.18 130 ARG B N 1
ATOM 1745 C CA . ARG B 1 110 ? 11.859 -1.532 0.358 1.00 19.70 130 ARG B CA 1
ATOM 1746 C C . ARG B 1 110 ? 11.798 -2.957 -0.142 1.00 20.11 130 ARG B C 1
ATOM 1747 O O . ARG B 1 110 ? 12.251 -3.867 0.528 1.00 19.97 130 ARG B O 1
ATOM 1755 N N . LEU B 1 111 ? 11.187 -3.159 -1.288 1.00 19.62 131 LEU B N 1
ATOM 1756 C CA . LEU B 1 111 ? 11.019 -4.503 -1.799 1.00 20.79 131 LEU B CA 1
ATOM 1757 C C . LEU B 1 111 ? 12.153 -4.809 -2.797 1.00 20.55 131 LEU B C 1
ATOM 1758 O O . LEU B 1 111 ? 12.370 -4.060 -3.697 1.00 20.67 131 LEU B O 1
ATOM 1763 N N . VAL B 1 112 ? 12.908 -5.881 -2.568 1.00 20.87 132 VAL B N 1
ATOM 1764 C CA . VAL B 1 112 ? 13.951 -6.313 -3.490 1.00 21.69 132 VAL B CA 1
ATOM 1765 C C . VAL B 1 112 ? 13.595 -7.725 -3.954 1.00 20.89 132 VAL B C 1
ATOM 1766 O O . VAL B 1 112 ? 13.481 -8.630 -3.143 1.00 22.42 132 VAL B O 1
A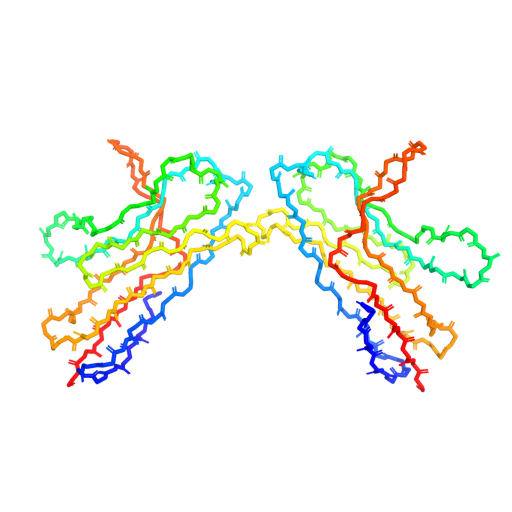TOM 1770 N N . VAL B 1 113 ? 13.377 -7.873 -5.248 1.00 20.33 133 VAL B N 1
ATOM 1771 C CA . VAL B 1 113 ? 13.013 -9.120 -5.899 1.00 19.92 133 VAL B CA 1
ATOM 1772 C C . VAL B 1 113 ? 14.130 -9.604 -6.836 1.00 19.84 133 VAL B C 1
ATOM 1773 O O . VAL B 1 113 ? 14.592 -8.868 -7.706 1.00 19.39 133 VAL B O 1
ATOM 1777 N N . THR B 1 114 ? 14.536 -10.853 -6.673 1.00 19.89 134 THR B N 1
ATOM 1778 C CA . THR B 1 114 ? 15.665 -11.419 -7.427 1.00 19.30 134 THR B CA 1
ATOM 1779 C C . THR B 1 114 ? 15.243 -12.639 -8.294 1.00 19.02 134 THR B C 1
ATOM 1780 O O . THR B 1 114 ? 14.181 -13.249 -8.036 1.00 15.49 134 THR B O 1
#

Sequence (220 aa):
EEERYDLVEGQTLTVKCPFNIMKYANSQKAWQRLPDGKEPLTLVVTQRPFTRPSEVHMGKFTLKHDPSEAMLQVQMTDLQVTDSGLYRCVIYHPPNDPVVLFHPVRLVVTEEERYDLVEGQTLTVKCPFNIMKYANSQKAWQRLPDGKEPLTLVVTQRPFTRPSEVHMGKFTLKHDPSEAMLQVQMTDLQVTDSGLYRCVIYHPPNDPVVLFHPVRLVVT

GO terms:
  GO:0016477 cell migration (P, IGI)
  GO:0030593 neutrophil chemotaxis (P, IGI)
  GO:0072672 neutrophil extravasation (P, IGI)
  GO:0070945 neutrophil-mediated killing of gram-negative bacterium (P, IGI)

Solvent-accessible surface area: 12028 Å² total; per-residue (Å²): 184,81,68,152,48,84,36,87,90,46,82,54,2,58,1,120,0,49,5,65,19,103,141,36,29,111,26,31,0,0,0,5,62,39,38,144,83,152,143,48,92,56,39,5,32,1,109,187,88,14,51,130,64,42,101,31,114,112,80,60,31,15,0,78,4,44,2,30,95,0,32,0,29,0,42,0,56,85,0,75,74,114,17,40,16,34,2,35,1,0,0,51,61,81,137,98,120,44,51,67,12,81,57,17,0,80,1,32,3,100,184,85,69,152,42,87,38,87,94,51,86,63,1,57,1,119,1,76,8,36,4,64,145,48,20,116,23,37,0,0,0,7,66,42,38,147,85,154,146,51,97,56,20,4,47,3,103,189,89,23,23,134,76,35,82,15,133,87,85,70,38,19,1,72,5,43,16,72,98,3,37,0,31,1,45,1,52,88,2,110,78,105,17,37,19,36,1,32,1,0,3,55,64,78,137,96,115,46,53,67,11,76,52,19,0,78,1,35,5,105

Radius of gyration: 21.27 Å; Cα contacts (8 Å, |Δi|>4): 568; chains: 2; bounding box: 45×42×55 Å

InterPro domains:
  IPR003599 Immunoglobulin domain subtype [SM00409] (26-134)
  IPR007110 Immunoglobulin-like domain [PS50835] (20-124)
  IPR013106 Immunoglobulin V-set domain [PF07686] (30-134)
  IPR013783 Immunoglobulin-like fold [G3DSA:2.60.40.10] (22-139)
  IPR036179 Immunoglobulin-like domain superfamily [SSF48726] (31-129)

CATH classification: 2.60.40.10

B-factor: mean 24.2, std 6.35, range [13.16, 59.73]

Nearest PDB structures (foldseek):
  1u9k-assembly2_B  TM=1.009E+00  e=6.378E-22  Mus musculus
  1smo-assembly1_B  TM=9.383E-01  e=5.466E-14  Homo sapiens
  1smo-assembly1_A  TM=9.475E-01  e=1.585E-13  Homo sapiens
  1q8m-assembly2_D  TM=8.832E-01  e=1.410E-12  Homo sapiens
  2ojz-assembly1_H  TM=8.038E-01  e=1.208E-04  Mus musculus